Protein AF-L1NR25-F1 (afdb_monomer_lite)

pLDDT: mean 81.87, std 13.45, range [38.16, 95.25]

Structure (mmCIF, N/CA/C/O backbone):
data_AF-L1NR25-F1
#
_entry.id   AF-L1NR25-F1
#
loop_
_atom_site.group_PDB
_atom_site.id
_atom_site.type_symbol
_atom_site.label_atom_id
_atom_site.label_alt_id
_atom_site.label_comp_id
_atom_site.label_asym_id
_atom_site.label_entity_id
_atom_site.label_seq_id
_atom_site.pdbx_PDB_ins_code
_atom_site.Cartn_x
_atom_site.Cartn_y
_atom_site.Cartn_z
_atom_site.occupancy
_atom_site.B_iso_or_equiv
_atom_site.auth_seq_id
_atom_site.auth_comp_id
_atom_site.auth_asym_id
_atom_site.auth_atom_id
_atom_site.pdbx_PDB_model_num
ATOM 1 N N . MET A 1 1 ? 14.030 -4.679 -43.933 1.00 53.34 1 MET A N 1
ATOM 2 C CA . MET A 1 1 ? 13.371 -5.715 -43.112 1.00 53.34 1 MET A CA 1
ATOM 3 C C . MET A 1 1 ? 13.567 -5.414 -41.628 1.00 53.34 1 MET A C 1
ATOM 5 O O . MET A 1 1 ? 12.603 -4.997 -41.010 1.00 53.34 1 MET A O 1
ATOM 9 N N . PHE A 1 2 ? 14.813 -5.380 -41.132 1.00 59.78 2 PHE A N 1
ATOM 10 C CA . PHE A 1 2 ? 15.178 -5.056 -39.736 1.00 59.78 2 PHE A CA 1
ATOM 11 C C . PHE A 1 2 ? 14.442 -3.859 -39.083 1.00 59.78 2 PHE A C 1
ATOM 13 O O . PHE A 1 2 ? 13.917 -3.981 -37.984 1.00 59.78 2 PHE A O 1
ATOM 20 N N . PHE A 1 3 ? 14.339 -2.712 -39.766 1.00 63.00 3 PHE A N 1
ATOM 21 C CA . PHE A 1 3 ? 13.684 -1.514 -39.210 1.00 63.00 3 PHE A CA 1
ATOM 22 C C . PHE A 1 3 ? 12.156 -1.652 -39.052 1.00 63.00 3 PHE A C 1
ATOM 24 O O . PHE A 1 3 ? 11.570 -1.103 -38.122 1.00 63.00 3 PHE A O 1
ATOM 31 N N . MET A 1 4 ? 11.502 -2.400 -39.947 1.00 69.38 4 MET A N 1
ATOM 32 C CA . MET A 1 4 ? 10.046 -2.589 -39.927 1.00 69.38 4 MET A CA 1
ATOM 33 C C . MET A 1 4 ? 9.637 -3.565 -38.817 1.00 69.38 4 MET A C 1
ATOM 35 O O . MET A 1 4 ? 8.673 -3.307 -38.099 1.00 69.38 4 MET A O 1
ATOM 39 N N . ASP A 1 5 ? 10.430 -4.620 -38.618 1.00 77.56 5 ASP A N 1
ATOM 40 C CA . ASP A 1 5 ? 10.247 -5.590 -37.533 1.00 77.56 5 ASP A CA 1
ATOM 41 C C . ASP A 1 5 ? 10.452 -4.935 -36.155 1.00 77.56 5 ASP A C 1
ATOM 43 O O . ASP A 1 5 ? 9.735 -5.224 -35.199 1.00 77.56 5 ASP A O 1
ATOM 47 N N . GLN A 1 6 ? 11.378 -3.977 -36.063 1.00 73.56 6 GLN A N 1
ATOM 48 C CA . GLN A 1 6 ? 11.648 -3.229 -34.837 1.00 73.56 6 GLN A CA 1
ATOM 49 C C . GLN A 1 6 ? 10.520 -2.250 -34.468 1.00 73.56 6 GLN A C 1
ATOM 51 O O . GLN A 1 6 ? 10.113 -2.182 -33.308 1.00 73.56 6 GLN A O 1
ATOM 56 N N . ILE A 1 7 ? 9.974 -1.514 -35.444 1.00 82.00 7 ILE A N 1
ATOM 57 C CA . ILE A 1 7 ? 8.791 -0.665 -35.220 1.00 82.00 7 ILE A CA 1
ATOM 58 C C . ILE A 1 7 ? 7.613 -1.521 -34.759 1.00 82.00 7 ILE A C 1
ATOM 60 O O . ILE A 1 7 ? 6.893 -1.131 -33.838 1.00 82.00 7 ILE A O 1
ATOM 64 N N . LEU A 1 8 ? 7.430 -2.692 -35.371 1.00 86.69 8 LEU A N 1
ATOM 65 C CA . LEU A 1 8 ? 6.373 -3.617 -34.994 1.00 86.69 8 LEU A CA 1
ATOM 66 C C . LEU A 1 8 ? 6.546 -4.093 -33.546 1.00 86.69 8 LEU A C 1
ATOM 68 O O . LEU A 1 8 ? 5.591 -4.015 -32.777 1.00 86.69 8 LEU A O 1
ATOM 72 N N . PHE A 1 9 ? 7.757 -4.498 -33.149 1.00 85.12 9 PHE A N 1
ATOM 73 C CA . PHE A 1 9 ? 8.069 -4.894 -31.774 1.00 85.12 9 PHE A CA 1
ATOM 74 C C . PHE A 1 9 ? 7.725 -3.793 -30.759 1.00 85.12 9 PHE A C 1
ATOM 76 O O . PHE A 1 9 ? 6.962 -4.034 -29.825 1.00 85.12 9 PHE A O 1
ATOM 83 N N . PHE A 1 10 ? 8.200 -2.562 -30.974 1.00 84.44 10 PHE A N 1
ATOM 84 C CA . PHE A 1 10 ? 7.904 -1.450 -30.062 1.00 84.44 10 PHE A CA 1
ATOM 85 C C . PHE A 1 10 ? 6.420 -1.094 -30.019 1.00 84.44 10 PHE A C 1
ATOM 87 O O . PHE A 1 10 ? 5.896 -0.730 -28.967 1.00 84.44 10 PHE A O 1
ATOM 94 N N . THR A 1 11 ? 5.731 -1.214 -31.152 1.00 88.19 11 THR A N 1
ATOM 95 C CA . THR A 1 11 ? 4.287 -0.985 -31.217 1.00 88.19 11 THR A CA 1
ATOM 96 C C . THR A 1 11 ? 3.539 -2.033 -30.397 1.00 88.19 11 THR A C 1
ATOM 98 O O . THR A 1 11 ? 2.653 -1.675 -29.624 1.00 88.19 11 THR A O 1
ATOM 101 N N . ILE A 1 12 ? 3.915 -3.311 -30.509 1.00 90.88 12 ILE A N 1
ATOM 102 C CA . ILE A 1 12 ? 3.325 -4.406 -29.728 1.00 90.88 12 ILE A CA 1
ATOM 103 C C . ILE A 1 12 ? 3.552 -4.184 -28.230 1.00 90.88 12 ILE A C 1
ATOM 105 O O . ILE A 1 12 ? 2.594 -4.267 -27.466 1.00 90.88 12 ILE A O 1
ATOM 109 N N . GLU A 1 13 ? 4.772 -3.841 -27.812 1.00 88.75 13 GLU A N 1
ATOM 110 C CA . GLU A 1 13 ? 5.087 -3.555 -26.405 1.00 88.75 13 GLU A CA 1
ATOM 111 C C . GLU A 1 13 ? 4.276 -2.379 -25.855 1.00 88.75 13 GLU A C 1
ATOM 113 O O . GLU A 1 13 ? 3.711 -2.453 -24.763 1.00 88.75 13 GLU A O 1
ATOM 118 N N . LEU A 1 14 ? 4.140 -1.297 -26.625 1.00 89.69 14 LEU A N 1
ATOM 119 C CA . LEU A 1 14 ? 3.348 -0.142 -26.208 1.00 89.69 14 LEU A CA 1
ATOM 120 C C . LEU A 1 14 ? 1.859 -0.497 -26.093 1.00 89.69 14 LEU A C 1
ATOM 122 O O . LEU A 1 14 ? 1.204 -0.100 -25.127 1.00 89.69 14 LEU A O 1
ATOM 126 N N . VAL A 1 15 ? 1.327 -1.277 -27.040 1.00 93.75 15 VAL A N 1
ATOM 127 C CA . VAL A 1 15 ? -0.051 -1.788 -26.991 1.00 93.75 15 VAL A CA 1
ATOM 128 C C . VAL A 1 15 ? -0.250 -2.706 -25.782 1.00 93.75 15 VAL A C 1
ATOM 130 O O . VAL A 1 15 ? -1.259 -2.574 -25.087 1.00 93.75 15 VAL A O 1
ATOM 133 N N . ALA A 1 16 ? 0.710 -3.581 -25.477 1.00 93.25 16 ALA A N 1
ATOM 134 C CA . ALA A 1 16 ? 0.675 -4.450 -24.305 1.00 93.25 16 ALA A CA 1
ATOM 135 C C . ALA A 1 16 ? 0.686 -3.638 -23.001 1.00 93.25 16 ALA A C 1
ATOM 137 O O . ALA A 1 16 ? -0.185 -3.830 -22.148 1.00 93.25 16 ALA A O 1
ATOM 138 N N . ALA A 1 17 ? 1.594 -2.667 -22.872 1.00 93.31 17 ALA A N 1
ATOM 139 C CA . ALA A 1 17 ? 1.664 -1.763 -21.727 1.00 93.31 17 ALA A CA 1
ATOM 140 C C . ALA A 1 17 ? 0.355 -0.973 -21.547 1.00 93.31 17 ALA A C 1
ATOM 142 O O . ALA A 1 17 ? -0.191 -0.909 -20.442 1.00 93.31 17 ALA A O 1
ATOM 143 N N . ALA A 1 18 ? -0.209 -0.431 -22.630 1.00 94.38 18 ALA A N 1
ATOM 144 C CA . ALA A 1 18 ? -1.509 0.236 -22.598 1.00 94.38 18 ALA A CA 1
ATOM 145 C C . ALA A 1 18 ? -2.627 -0.722 -22.151 1.00 94.38 18 ALA A C 1
ATOM 147 O O . ALA A 1 18 ? -3.447 -0.358 -21.306 1.00 94.38 18 ALA A O 1
ATOM 148 N N . GLY A 1 19 ? -2.635 -1.959 -22.653 1.00 95.25 19 GLY A N 1
ATOM 149 C CA . GLY A 1 19 ? -3.561 -3.009 -22.231 1.00 95.25 19 GLY A CA 1
ATOM 150 C C . GLY A 1 19 ? -3.485 -3.280 -20.727 1.00 95.25 19 GLY A C 1
ATOM 151 O O . GLY A 1 19 ? -4.505 -3.205 -20.041 1.00 95.25 19 GLY A O 1
ATOM 152 N N . VAL A 1 20 ? -2.280 -3.497 -20.188 1.00 93.19 20 VAL A N 1
ATOM 153 C CA . VAL A 1 20 ? -2.041 -3.685 -18.744 1.00 93.19 20 VAL A CA 1
ATOM 154 C C . VAL A 1 20 ? -2.551 -2.488 -17.944 1.00 93.19 20 VAL A C 1
ATOM 156 O O . VAL A 1 20 ? -3.240 -2.660 -16.934 1.00 93.19 20 VAL A O 1
ATOM 159 N N . PHE A 1 21 ? -2.267 -1.269 -18.409 1.00 94.69 21 PHE A N 1
ATOM 160 C CA . PHE A 1 21 ? -2.755 -0.052 -17.774 1.00 94.69 21 PHE A CA 1
ATOM 161 C C . PHE A 1 21 ? -4.286 -0.023 -17.703 1.00 94.69 21 PHE A C 1
ATOM 163 O O . PHE A 1 21 ? -4.834 0.217 -16.628 1.00 94.69 21 PHE A O 1
ATOM 170 N N . TYR A 1 22 ? -4.993 -0.296 -18.800 1.00 94.56 22 TYR A N 1
ATOM 171 C CA . TYR A 1 22 ? -6.457 -0.269 -18.810 1.00 94.56 22 TYR A CA 1
ATOM 172 C C . TYR A 1 22 ? -7.086 -1.399 -17.995 1.00 94.56 22 TYR A C 1
ATOM 174 O O . TYR A 1 22 ? -8.051 -1.139 -17.275 1.00 94.56 22 TYR A O 1
ATOM 182 N N . VAL A 1 23 ? -6.532 -2.613 -18.045 1.00 93.25 23 VAL A N 1
ATOM 183 C CA . VAL A 1 23 ? -7.013 -3.758 -17.254 1.00 93.25 23 VAL A CA 1
ATOM 184 C C . VAL A 1 23 ? -6.911 -3.458 -15.763 1.00 93.25 23 VAL A C 1
ATOM 186 O O . VAL A 1 23 ? -7.892 -3.615 -15.037 1.00 93.25 23 VAL A O 1
ATOM 189 N N . LEU A 1 24 ? -5.763 -2.957 -15.299 1.00 89.31 24 LEU A N 1
ATOM 190 C CA . LEU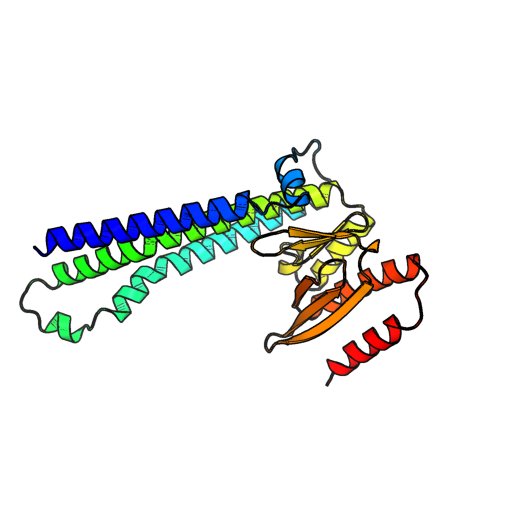 A 1 24 ? -5.577 -2.634 -13.886 1.00 89.31 24 LEU A CA 1
ATOM 191 C C . LEU A 1 24 ? -6.479 -1.467 -13.448 1.00 89.31 24 LEU A C 1
ATOM 193 O O . LEU A 1 24 ? -7.077 -1.514 -12.372 1.00 89.31 24 LEU A O 1
ATOM 197 N N . LYS A 1 25 ? -6.668 -0.457 -14.307 1.00 91.00 25 LYS A N 1
ATOM 198 C CA . LYS A 1 25 ? -7.570 0.675 -14.044 1.00 91.00 25 LYS A CA 1
ATOM 199 C C . LYS A 1 25 ? -9.017 0.207 -13.935 1.00 91.00 25 LYS A C 1
ATOM 201 O O . LYS A 1 25 ? -9.746 0.648 -13.047 1.00 91.00 25 LYS A O 1
ATOM 206 N N . TRP A 1 26 ? -9.433 -0.682 -14.833 1.00 92.69 26 TRP A N 1
ATOM 207 C CA . TRP A 1 26 ? -10.764 -1.275 -14.834 1.00 92.69 26 TRP A CA 1
ATOM 208 C C . TRP A 1 26 ? -10.991 -2.154 -13.599 1.00 92.69 26 TRP A C 1
ATOM 210 O O . TRP A 1 26 ? -12.023 -2.009 -12.944 1.00 92.69 26 TRP A O 1
ATOM 220 N N . TYR A 1 27 ? -10.009 -2.976 -13.216 1.00 89.75 27 TYR A N 1
ATOM 221 C CA . TYR A 1 27 ? -10.054 -3.792 -12.000 1.00 89.75 27 TYR A CA 1
ATOM 222 C C . TYR A 1 27 ? -10.247 -2.926 -10.747 1.00 89.75 27 TYR A C 1
ATOM 224 O O . TYR A 1 27 ? -11.187 -3.139 -9.979 1.00 89.75 27 TYR A O 1
ATOM 232 N N . LEU A 1 28 ? -9.420 -1.886 -10.581 1.00 86.38 28 LEU A N 1
ATOM 233 C CA . LEU A 1 28 ? -9.511 -0.973 -9.437 1.00 86.38 28 LEU A CA 1
ATOM 234 C C . LEU A 1 28 ? -10.835 -0.209 -9.396 1.00 86.38 28 LEU A C 1
ATOM 236 O O . LEU A 1 28 ? -11.327 0.072 -8.310 1.00 86.38 28 LEU A O 1
ATOM 240 N N . LYS A 1 29 ? -11.423 0.127 -10.551 1.00 87.00 29 LYS A N 1
ATOM 241 C CA . LYS A 1 29 ? -12.728 0.799 -10.618 1.00 87.00 29 LYS A CA 1
ATOM 242 C C . LYS A 1 29 ? -13.886 -0.143 -10.277 1.00 87.00 29 LYS A C 1
ATOM 244 O O . LYS A 1 29 ? -14.838 0.291 -9.635 1.00 87.00 29 LYS A O 1
ATOM 249 N N . THR A 1 30 ? -13.807 -1.398 -10.710 1.00 87.62 30 THR A N 1
ATOM 250 C CA . THR A 1 30 ? -14.889 -2.386 -10.572 1.00 87.62 30 THR A CA 1
ATOM 251 C C . THR A 1 30 ? -14.984 -2.933 -9.150 1.00 87.62 30 THR A C 1
ATOM 253 O O . THR A 1 30 ? -16.082 -3.088 -8.625 1.00 87.62 30 THR A O 1
ATOM 256 N N . HIS A 1 31 ? -13.850 -3.157 -8.485 1.00 81.81 31 HIS A N 1
ATOM 257 C CA . HIS A 1 31 ? -13.795 -3.770 -7.152 1.00 81.81 31 HIS A CA 1
ATOM 258 C C . HIS A 1 31 ? -13.739 -2.758 -5.997 1.00 81.81 31 HIS A C 1
ATOM 260 O O . HIS A 1 31 ? -13.155 -3.033 -4.949 1.00 81.81 31 HIS A O 1
ATOM 266 N N . ARG A 1 32 ? -14.343 -1.575 -6.163 1.00 83.12 32 ARG A N 1
ATOM 267 C CA . ARG A 1 32 ? -14.397 -0.570 -5.090 1.00 83.12 32 ARG A CA 1
ATOM 268 C C . ARG A 1 32 ? -15.435 -0.957 -4.051 1.00 83.12 32 ARG A C 1
ATOM 270 O O . ARG A 1 32 ? -16.618 -1.093 -4.363 1.00 83.12 32 ARG A O 1
ATOM 277 N N . ASN A 1 33 ? -14.990 -1.077 -2.808 1.00 86.81 33 ASN A N 1
ATOM 278 C CA . ASN A 1 33 ? -15.884 -1.297 -1.680 1.00 86.81 33 ASN A CA 1
ATOM 279 C C . ASN A 1 33 ? -16.556 0.010 -1.230 1.00 86.81 33 ASN A C 1
ATOM 281 O O . ASN A 1 33 ? -16.237 1.104 -1.704 1.00 86.81 33 ASN A O 1
ATOM 285 N N . ASP A 1 34 ? -17.505 -0.102 -0.306 1.00 89.75 34 ASP A N 1
ATOM 286 C CA . ASP A 1 34 ? -18.293 1.051 0.126 1.00 89.75 34 ASP A CA 1
ATOM 287 C C . ASP A 1 34 ? -17.458 2.082 0.891 1.00 89.75 34 ASP A C 1
ATOM 289 O O . ASP A 1 34 ? -17.669 3.283 0.721 1.00 89.75 34 ASP A O 1
ATOM 293 N N . PHE A 1 35 ? -16.439 1.651 1.642 1.00 89.94 35 PHE A N 1
ATOM 294 C CA . PHE A 1 35 ? -15.485 2.569 2.264 1.00 89.94 35 PHE A CA 1
ATOM 295 C C . PHE A 1 35 ? -14.744 3.413 1.218 1.00 89.94 35 PHE A C 1
ATOM 297 O O . PHE A 1 35 ? -14.667 4.632 1.339 1.00 89.94 35 PHE A O 1
ATOM 304 N N . GLU A 1 36 ? -14.264 2.805 0.136 1.00 88.81 36 GLU A N 1
ATOM 305 C CA . GLU A 1 36 ? -13.559 3.507 -0.939 1.00 88.81 36 GLU A CA 1
ATOM 306 C C . GLU A 1 36 ? -14.443 4.485 -1.718 1.00 88.81 36 GLU A C 1
ATOM 308 O O . GLU A 1 36 ? -13.925 5.457 -2.274 1.00 88.81 36 GLU A O 1
ATOM 313 N N . LYS A 1 37 ? -15.759 4.254 -1.764 1.00 90.75 37 LYS A N 1
ATOM 314 C CA . LYS A 1 37 ? -16.720 5.236 -2.290 1.00 90.75 37 LYS A CA 1
ATOM 315 C C . LYS A 1 37 ? -16.857 6.423 -1.336 1.00 90.75 37 LYS A C 1
ATOM 317 O O . LYS A 1 37 ? -16.819 7.564 -1.788 1.00 90.75 37 LYS A O 1
ATOM 322 N N . ARG A 1 38 ? -16.935 6.173 -0.020 1.00 91.00 38 ARG A N 1
ATOM 323 C CA . ARG A 1 38 ? -16.970 7.236 1.006 1.00 91.00 38 ARG A CA 1
ATOM 324 C C . ARG A 1 38 ? -15.714 8.107 0.974 1.00 91.00 38 ARG A C 1
ATOM 326 O O . ARG A 1 38 ? -15.825 9.323 1.036 1.00 91.00 38 ARG A O 1
ATOM 333 N N . VAL A 1 39 ? -14.535 7.503 0.813 1.00 91.38 39 VAL A N 1
ATOM 334 C CA . VAL A 1 39 ? -13.255 8.230 0.721 1.00 91.38 39 VAL A CA 1
ATOM 335 C C . VAL A 1 39 ? -13.199 9.165 -0.490 1.00 91.38 39 VAL A C 1
ATOM 337 O O . VAL A 1 39 ? -12.639 10.249 -0.385 1.00 91.38 39 VAL A O 1
ATOM 340 N N . GLU A 1 40 ? -13.766 8.780 -1.632 1.00 88.69 40 GLU A N 1
ATOM 341 C CA . GLU A 1 40 ? -13.801 9.649 -2.819 1.00 88.69 40 GLU A CA 1
ATOM 342 C C . GLU A 1 40 ? -14.846 10.759 -2.704 1.00 88.69 40 GLU A C 1
ATOM 344 O O . GLU A 1 40 ? -14.602 11.873 -3.159 1.00 88.69 40 GLU A O 1
ATOM 349 N N . ALA A 1 41 ? -15.983 10.474 -2.068 1.00 89.75 41 ALA A N 1
ATOM 350 C CA . ALA A 1 41 ? -17.004 11.476 -1.777 1.00 89.75 41 ALA A CA 1
ATOM 351 C C . ALA A 1 41 ? -16.590 12.447 -0.655 1.00 89.75 41 ALA A C 1
ATOM 353 O O . ALA A 1 41 ? -17.255 13.460 -0.437 1.00 89.75 41 ALA A O 1
ATOM 354 N N . TYR A 1 42 ? -15.514 12.146 0.076 1.00 87.25 42 TYR A N 1
ATOM 355 C CA . TYR A 1 42 ? -15.060 12.954 1.195 1.00 87.25 42 TYR A CA 1
ATOM 356 C C . TYR A 1 42 ? -14.466 14.287 0.728 1.00 87.25 42 TYR A C 1
ATOM 358 O O . TYR A 1 42 ? -13.341 14.361 0.227 1.00 87.25 42 TYR A O 1
ATOM 366 N N . CYS A 1 43 ? -15.201 15.364 0.992 1.00 80.75 43 CYS A N 1
ATOM 367 C CA . CYS A 1 43 ? -14.664 16.716 1.037 1.00 80.75 43 CYS A CA 1
ATOM 368 C C . CYS A 1 43 ? -14.445 17.111 2.506 1.00 80.75 43 CYS A C 1
ATOM 370 O O . CYS A 1 43 ? -15.395 17.061 3.287 1.00 80.75 43 CYS A O 1
ATOM 372 N N . PRO A 1 44 ? -13.226 17.509 2.910 1.00 76.56 44 PRO A N 1
ATOM 373 C CA . PRO A 1 44 ? -12.974 17.953 4.276 1.00 76.56 44 PRO A CA 1
ATOM 374 C C . PRO A 1 44 ? -13.756 19.242 4.565 1.00 76.56 44 PRO A C 1
ATOM 376 O O . PRO A 1 44 ? -13.415 20.306 4.052 1.00 76.56 44 PRO A O 1
ATOM 379 N N . SER A 1 45 ? -14.807 19.139 5.381 1.00 66.31 45 SER A N 1
ATOM 380 C CA . SER A 1 45 ? -15.699 20.262 5.707 1.00 66.31 45 SER A CA 1
ATOM 381 C C . SER A 1 45 ? -15.121 21.228 6.745 1.00 66.31 45 SER A C 1
ATOM 383 O O . SER A 1 45 ? -15.541 22.379 6.814 1.00 66.31 45 SER A O 1
ATOM 385 N N . SER A 1 46 ? -14.165 20.779 7.561 1.00 75.06 46 SER A N 1
ATOM 386 C CA . SER A 1 46 ? -13.537 21.583 8.610 1.00 75.06 46 SER A CA 1
ATOM 387 C C . SER A 1 46 ? -12.047 21.255 8.756 1.00 75.06 46 SER A C 1
ATOM 389 O O . SER A 1 46 ? -11.611 20.139 8.446 1.00 75.06 46 SER A O 1
ATOM 391 N N . PRO A 1 47 ? -11.225 22.224 9.200 1.00 78.38 47 PRO A N 1
ATOM 392 C CA . PRO A 1 47 ? -9.828 21.960 9.500 1.00 78.38 47 PRO A CA 1
ATOM 393 C C . PRO A 1 47 ? -9.729 20.967 10.663 1.00 78.38 47 PRO A C 1
ATOM 395 O O . PRO A 1 47 ? -10.324 21.165 11.719 1.00 78.38 47 PRO A O 1
ATOM 398 N N . LEU A 1 48 ? -8.948 19.902 10.467 1.00 86.00 48 LEU A N 1
ATOM 399 C CA . LEU A 1 48 ? -8.636 18.938 11.524 1.00 86.00 48 LEU A CA 1
ATOM 400 C C . LEU A 1 48 ? -7.975 19.645 12.726 1.00 86.00 48 LEU A C 1
ATOM 402 O O . LEU A 1 48 ? -7.294 20.653 12.522 1.00 86.00 48 LEU A O 1
ATOM 406 N N . PRO A 1 49 ? -8.076 19.094 13.948 1.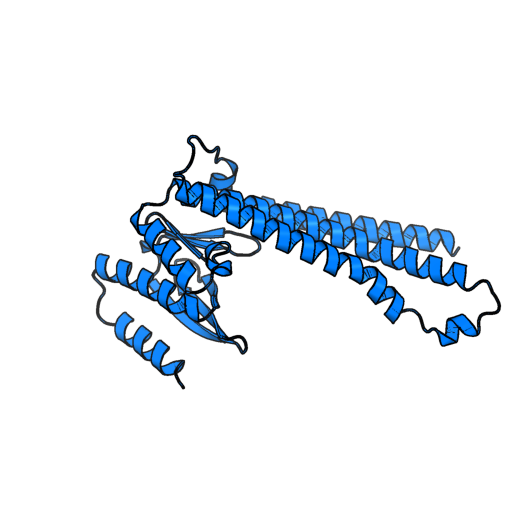00 89.94 49 PRO A N 1
ATOM 407 C CA . PRO A 1 49 ? -7.266 19.536 15.079 1.00 89.94 49 PRO A CA 1
ATOM 408 C C . PRO A 1 49 ? -5.771 19.579 14.733 1.00 89.94 49 PRO A C 1
ATOM 410 O O . PRO A 1 49 ? -5.278 18.750 13.959 1.00 89.94 49 PRO A O 1
ATOM 413 N N . GLU A 1 50 ? -5.033 20.517 15.328 1.00 90.25 50 GLU A N 1
ATOM 414 C CA . GLU A 1 50 ? -3.633 20.807 14.982 1.00 90.25 50 GLU A CA 1
ATOM 415 C C . GLU A 1 50 ? -2.733 19.557 15.015 1.00 90.25 50 GLU A C 1
ATOM 417 O O . GLU A 1 50 ? -1.981 19.296 14.072 1.00 90.25 50 GLU A O 1
ATOM 422 N N . ALA A 1 51 ? -2.874 18.711 16.042 1.00 90.31 51 ALA A N 1
ATOM 423 C CA . ALA A 1 51 ? -2.122 17.460 16.163 1.00 90.31 51 ALA A CA 1
ATOM 424 C C . ALA A 1 51 ? -2.358 16.508 14.972 1.00 90.31 51 ALA A C 1
ATOM 426 O O . ALA A 1 51 ? -1.413 15.929 14.420 1.00 90.31 51 ALA A O 1
ATOM 427 N N . ARG A 1 52 ? -3.611 16.398 14.512 1.00 92.00 52 ARG A N 1
ATOM 428 C CA . ARG A 1 52 ? -4.011 15.552 13.376 1.00 92.00 52 ARG A CA 1
ATOM 429 C C . ARG A 1 52 ? -3.556 16.159 12.040 1.00 92.00 52 ARG A C 1
ATOM 431 O O . ARG A 1 52 ? -3.131 15.430 11.140 1.00 92.00 52 ARG A O 1
ATOM 438 N N . GLN A 1 53 ? -3.543 17.489 11.912 1.00 91.38 53 GLN A N 1
ATOM 439 C CA . GLN A 1 53 ? -2.955 18.168 10.748 1.00 91.38 53 GLN A CA 1
ATOM 440 C C . GLN A 1 53 ? -1.445 17.940 10.653 1.00 91.38 53 GLN A C 1
ATOM 442 O O . GLN A 1 53 ? -0.918 17.626 9.577 1.00 91.38 53 GLN A O 1
ATOM 447 N N . LEU A 1 54 ? -0.739 18.051 11.780 1.00 92.44 54 LEU A N 1
ATOM 448 C CA . LEU A 1 54 ? 0.695 17.801 11.857 1.00 92.44 54 LEU A CA 1
ATOM 449 C C . LEU A 1 54 ? 1.022 16.350 11.485 1.00 92.44 54 LEU A C 1
ATOM 451 O O . LEU A 1 54 ? 1.997 16.103 10.768 1.00 92.44 54 LEU A O 1
ATOM 455 N N . TYR A 1 55 ? 0.196 15.398 11.925 1.00 91.88 55 TYR A N 1
ATOM 456 C CA . TYR A 1 55 ? 0.297 13.992 11.539 1.00 91.88 55 TYR A CA 1
ATOM 457 C C . TYR A 1 55 ? 0.238 13.807 10.016 1.00 91.88 55 TYR A C 1
ATOM 459 O O . TYR A 1 55 ? 1.169 13.245 9.428 1.00 91.88 55 TYR A O 1
ATOM 467 N N . ILE A 1 56 ? -0.811 14.326 9.364 1.00 91.19 56 ILE A N 1
ATOM 468 C CA . ILE A 1 56 ? -0.997 14.209 7.909 1.00 91.19 56 ILE A CA 1
ATOM 469 C C . ILE A 1 56 ? 0.145 14.891 7.152 1.00 91.19 56 ILE A C 1
ATOM 471 O O . ILE A 1 56 ? 0.656 14.346 6.172 1.00 91.19 56 ILE A O 1
ATOM 475 N N . THR A 1 57 ? 0.586 16.058 7.616 1.00 92.00 57 THR A N 1
ATOM 476 C CA . THR A 1 57 ? 1.684 16.812 6.997 1.00 92.00 57 THR A CA 1
ATOM 477 C C . THR A 1 57 ? 2.994 16.027 7.041 1.00 92.00 57 THR A C 1
ATOM 479 O O . THR A 1 57 ? 3.669 15.874 6.019 1.00 92.00 57 THR A O 1
ATOM 482 N N . LYS A 1 58 ? 3.336 15.451 8.201 1.00 92.38 58 LYS A N 1
ATOM 483 C CA . LYS A 1 58 ? 4.521 14.591 8.353 1.00 92.38 58 LYS A CA 1
ATOM 484 C C . LYS A 1 58 ? 4.435 13.353 7.471 1.00 92.38 58 LYS A C 1
ATOM 486 O O . LYS A 1 58 ? 5.411 13.024 6.798 1.00 92.38 58 LYS A O 1
ATOM 491 N N . ARG A 1 59 ? 3.267 12.712 7.408 1.00 91.25 59 ARG A N 1
ATOM 492 C CA . ARG A 1 59 ? 3.041 11.569 6.523 1.00 91.25 59 ARG A CA 1
ATOM 493 C C . ARG A 1 59 ? 3.254 11.926 5.053 1.00 91.25 59 ARG A C 1
ATOM 495 O O . ARG A 1 59 ? 4.001 11.225 4.378 1.00 91.25 59 ARG A O 1
ATOM 502 N N . LYS A 1 60 ? 2.657 13.019 4.559 1.00 91.50 60 LYS A N 1
ATOM 503 C CA . LYS A 1 60 ? 2.853 13.489 3.173 1.00 91.50 60 LYS A CA 1
ATOM 504 C C . LYS A 1 60 ? 4.338 13.688 2.859 1.00 91.50 60 LYS A C 1
ATOM 506 O O . LYS A 1 60 ? 4.794 13.298 1.788 1.00 91.50 60 LYS A O 1
ATOM 511 N N . LYS A 1 61 ? 5.108 14.225 3.813 1.00 92.94 61 LYS A N 1
ATOM 512 C CA . LYS A 1 61 ? 6.562 14.385 3.681 1.00 92.94 61 LYS A CA 1
ATOM 513 C C . LYS A 1 61 ? 7.291 13.036 3.585 1.00 92.94 61 LYS A C 1
ATOM 515 O O . LYS A 1 61 ? 8.104 12.865 2.684 1.00 92.94 61 LYS A O 1
ATOM 520 N N . ILE A 1 62 ? 6.983 12.078 4.464 1.00 91.25 62 ILE A N 1
ATOM 521 C CA . ILE A 1 62 ? 7.573 10.723 4.443 1.00 91.25 62 ILE A CA 1
ATOM 522 C C . ILE A 1 62 ? 7.289 10.026 3.112 1.00 91.25 62 ILE A C 1
ATOM 524 O O . ILE A 1 62 ? 8.201 9.522 2.466 1.00 91.25 62 ILE A O 1
ATOM 528 N N . ILE A 1 63 ? 6.034 10.055 2.675 1.00 90.12 63 ILE A N 1
ATOM 529 C CA . ILE A 1 63 ? 5.603 9.464 1.410 1.00 90.12 63 ILE A CA 1
ATOM 530 C C . ILE A 1 63 ? 6.329 10.092 0.226 1.00 90.12 63 ILE A C 1
ATOM 532 O O . ILE A 1 63 ? 6.784 9.367 -0.653 1.00 90.12 63 ILE A O 1
ATOM 536 N N . LYS A 1 64 ? 6.479 11.422 0.209 1.00 91.44 64 LYS A N 1
ATOM 537 C CA . LYS A 1 64 ? 7.239 12.114 -0.835 1.00 91.44 64 LYS A CA 1
ATOM 538 C C . LYS A 1 64 ? 8.674 11.587 -0.911 1.00 91.44 64 LYS A C 1
ATOM 540 O O . LYS A 1 64 ? 9.153 11.328 -2.008 1.00 91.44 64 LYS A O 1
ATOM 545 N N . TYR A 1 65 ? 9.341 11.386 0.227 1.00 91.44 65 TYR A N 1
ATOM 546 C CA . TYR A 1 65 ? 10.688 10.809 0.240 1.00 91.44 65 TYR A CA 1
ATOM 547 C C . TYR A 1 65 ? 10.718 9.367 -0.267 1.00 91.44 65 TYR A C 1
ATOM 549 O O . TYR A 1 65 ? 11.554 9.055 -1.107 1.00 91.44 65 TYR A O 1
ATOM 557 N N . ILE A 1 66 ? 9.794 8.510 0.179 1.00 89.75 66 ILE A N 1
ATOM 558 C CA . ILE A 1 66 ? 9.697 7.121 -0.302 1.00 89.75 66 ILE A CA 1
ATOM 559 C C . ILE A 1 66 ? 9.477 7.094 -1.819 1.00 89.75 66 ILE A C 1
ATOM 561 O O . ILE A 1 66 ? 10.140 6.338 -2.522 1.00 89.75 66 ILE A O 1
ATOM 565 N N . PHE A 1 67 ? 8.596 7.953 -2.332 1.00 89.31 67 PHE A N 1
ATOM 566 C CA . PHE A 1 67 ? 8.310 8.050 -3.761 1.00 89.31 67 PHE A CA 1
ATOM 567 C C . PHE A 1 67 ? 9.527 8.526 -4.567 1.00 89.31 67 PHE A C 1
ATOM 569 O O . PHE A 1 67 ? 9.803 7.972 -5.624 1.00 89.31 67 PHE A O 1
ATOM 576 N N . ILE A 1 68 ? 10.292 9.501 -4.057 1.00 90.75 68 ILE A N 1
ATOM 577 C CA . ILE A 1 68 ? 11.545 9.959 -4.686 1.00 90.75 68 ILE A CA 1
ATOM 578 C C . ILE A 1 68 ? 12.590 8.837 -4.707 1.00 90.75 68 ILE A C 1
ATOM 580 O O . ILE A 1 68 ? 13.213 8.606 -5.738 1.00 90.75 68 ILE A O 1
ATOM 584 N N . ILE A 1 69 ? 12.771 8.122 -3.594 1.00 91.69 69 ILE A N 1
ATOM 585 C CA . ILE A 1 69 ? 13.719 7.001 -3.518 1.00 91.69 69 ILE A CA 1
ATOM 586 C C . ILE A 1 69 ? 13.315 5.907 -4.509 1.00 91.69 69 ILE A C 1
ATOM 588 O O . ILE A 1 69 ? 14.158 5.429 -5.262 1.00 91.69 69 ILE A O 1
ATOM 592 N N . ALA A 1 70 ? 12.026 5.560 -4.566 1.00 90.44 70 ALA A N 1
ATOM 593 C CA . ALA A 1 70 ? 11.507 4.616 -5.547 1.00 90.44 70 ALA A CA 1
ATOM 594 C C . ALA A 1 70 ? 11.782 5.095 -6.984 1.00 90.44 70 ALA A C 1
ATOM 596 O O . ALA A 1 70 ? 12.301 4.321 -7.781 1.00 90.44 70 ALA A O 1
ATOM 597 N N . ALA A 1 71 ? 11.520 6.370 -7.300 1.00 90.06 71 ALA A N 1
ATOM 598 C CA . ALA A 1 71 ? 11.827 6.978 -8.599 1.00 90.06 71 ALA A CA 1
ATOM 599 C C . ALA A 1 71 ? 13.287 6.785 -9.021 1.00 90.06 71 ALA A C 1
ATOM 601 O O . ALA A 1 71 ? 13.542 6.370 -10.149 1.00 90.06 71 ALA A O 1
ATOM 602 N N . ILE A 1 72 ? 14.225 7.024 -8.103 1.00 92.06 72 ILE A N 1
ATOM 603 C CA . ILE A 1 72 ? 15.660 6.850 -8.350 1.00 92.06 72 ILE A CA 1
ATOM 604 C C . ILE A 1 72 ? 16.009 5.373 -8.560 1.00 92.06 72 ILE A C 1
ATOM 606 O O . ILE A 1 72 ? 16.708 5.038 -9.505 1.00 92.06 72 ILE A O 1
ATOM 610 N N . VAL A 1 73 ? 15.523 4.468 -7.709 1.00 91.44 73 VAL A N 1
ATOM 611 C CA . VAL A 1 73 ? 15.848 3.036 -7.828 1.00 91.44 73 VAL A CA 1
ATOM 612 C C . VAL A 1 73 ? 15.306 2.455 -9.135 1.00 91.44 73 VAL A C 1
ATOM 614 O O . VAL A 1 73 ? 16.023 1.760 -9.850 1.00 91.44 73 VAL A O 1
ATOM 617 N N . PHE A 1 74 ? 14.057 2.765 -9.482 1.00 89.62 74 PHE A N 1
ATOM 618 C CA . PHE A 1 74 ? 13.438 2.272 -10.709 1.00 89.62 74 PHE A CA 1
ATOM 619 C C . PHE A 1 74 ? 14.067 2.879 -11.970 1.00 89.62 74 PHE A C 1
ATOM 621 O O . PHE A 1 74 ? 14.168 2.180 -12.977 1.00 89.62 74 PHE A O 1
ATOM 628 N N . SER A 1 75 ? 14.535 4.133 -11.935 1.00 87.81 75 SER A N 1
ATOM 629 C CA . SER A 1 75 ? 15.208 4.744 -13.091 1.00 87.81 75 SER A CA 1
ATOM 630 C C . SER A 1 75 ? 16.564 4.109 -13.410 1.00 87.81 75 SER A C 1
ATOM 632 O O . SER A 1 75 ? 17.031 4.241 -14.538 1.00 87.81 75 SER A O 1
ATOM 634 N N . LEU A 1 76 ? 17.172 3.382 -12.464 1.00 90.50 76 LEU A N 1
ATOM 635 C CA . LEU A 1 76 ? 18.414 2.633 -12.679 1.00 90.50 76 LEU A CA 1
ATOM 636 C C . LEU A 1 76 ? 18.200 1.290 -13.398 1.00 90.50 76 LEU A C 1
ATOM 638 O O . LEU A 1 76 ? 19.146 0.760 -13.978 1.00 90.50 76 LEU A O 1
ATOM 642 N N . ILE A 1 77 ? 16.980 0.742 -13.410 1.00 89.56 77 ILE A N 1
ATOM 643 C CA . ILE A 1 77 ? 16.685 -0.581 -13.993 1.00 89.56 77 ILE A CA 1
ATOM 644 C C . ILE A 1 77 ? 17.062 -0.680 -15.481 1.00 89.56 77 ILE A C 1
ATOM 646 O O . ILE A 1 77 ? 17.741 -1.647 -15.834 1.00 89.56 77 ILE A O 1
ATOM 650 N N . PRO A 1 78 ? 16.721 0.294 -16.353 1.00 88.06 78 PRO A N 1
ATOM 651 C CA . PRO A 1 78 ? 17.129 0.244 -17.756 1.00 88.06 78 PRO A CA 1
ATOM 652 C C . PRO A 1 78 ? 18.654 0.180 -17.931 1.00 88.06 78 PRO A C 1
ATOM 654 O O . PRO A 1 78 ? 19.141 -0.485 -18.843 1.00 88.06 78 PRO A O 1
ATOM 657 N N . PHE A 1 79 ? 19.417 0.824 -17.042 1.00 85.75 79 PHE A N 1
ATOM 658 C CA . PHE A 1 79 ? 20.882 0.825 -17.081 1.00 85.75 79 PHE A CA 1
ATOM 659 C C . PHE A 1 79 ? 21.478 -0.498 -16.601 1.00 85.75 79 PHE A C 1
ATOM 661 O O . PHE A 1 79 ? 22.418 -1.002 -17.215 1.00 85.75 79 PHE A O 1
ATOM 668 N N . LEU A 1 80 ? 20.905 -1.095 -15.551 1.00 87.19 80 LEU A N 1
ATOM 669 C CA . LEU A 1 80 ? 21.293 -2.431 -15.097 1.00 87.19 80 LEU A CA 1
ATOM 670 C C . LEU A 1 80 ? 21.064 -3.475 -16.195 1.00 87.19 80 LEU A C 1
ATOM 672 O O . LEU A 1 80 ? 21.930 -4.311 -16.429 1.00 87.19 80 LEU A O 1
ATOM 676 N N . PHE A 1 81 ? 19.941 -3.388 -16.913 1.00 84.50 81 PHE A N 1
ATOM 677 C CA . PHE A 1 81 ? 19.661 -4.271 -18.045 1.00 84.50 81 PHE A CA 1
ATOM 678 C C . PHE A 1 81 ? 20.708 -4.143 -19.158 1.00 84.50 81 PHE A C 1
ATOM 680 O O . PHE A 1 81 ? 21.181 -5.157 -19.664 1.00 84.50 81 PHE A O 1
ATOM 687 N N . ILE A 1 82 ? 21.122 -2.917 -19.500 1.00 82.50 82 ILE A N 1
ATOM 688 C CA . ILE A 1 82 ? 22.190 -2.690 -20.486 1.00 82.50 82 ILE A CA 1
ATOM 689 C C . ILE A 1 82 ? 23.490 -3.348 -20.018 1.00 82.50 82 ILE A C 1
ATOM 691 O O . ILE A 1 82 ? 24.105 -4.070 -20.792 1.00 82.50 82 ILE A O 1
ATOM 695 N N . GLY A 1 83 ? 23.878 -3.157 -18.753 1.00 80.12 83 GLY A N 1
ATOM 696 C CA . GLY A 1 83 ? 25.083 -3.775 -18.193 1.00 80.12 83 GLY A CA 1
ATOM 697 C C . GLY A 1 83 ? 25.060 -5.308 -18.199 1.00 80.12 83 GLY A C 1
ATOM 698 O O . GLY A 1 83 ? 26.115 -5.920 -18.300 1.00 80.12 83 GLY A O 1
ATOM 699 N N . LEU A 1 84 ? 23.876 -5.926 -18.124 1.00 81.06 84 LEU A N 1
ATOM 700 C CA . LEU A 1 84 ? 23.708 -7.379 -18.240 1.00 81.06 84 LEU A CA 1
ATOM 701 C C . LEU A 1 84 ? 23.715 -7.874 -19.692 1.00 81.06 84 LEU A C 1
ATOM 703 O O . LEU A 1 84 ? 24.157 -8.988 -19.951 1.00 81.06 84 LEU A O 1
ATOM 707 N N . CYS A 1 85 ? 23.195 -7.079 -20.629 1.00 74.19 85 CYS A N 1
ATOM 708 C CA . CYS A 1 85 ? 23.098 -7.458 -22.042 1.00 74.19 85 CYS A CA 1
ATOM 709 C C . CYS A 1 85 ? 24.381 -7.181 -22.831 1.00 74.19 85 CYS A C 1
ATOM 711 O O . CYS A 1 85 ? 24.575 -7.736 -23.910 1.00 74.19 85 CYS A O 1
ATOM 713 N N . VAL A 1 86 ? 25.229 -6.287 -22.329 1.00 71.12 86 VAL A N 1
ATOM 714 C CA . VAL A 1 86 ? 26.479 -5.903 -22.974 1.00 71.12 86 VAL A CA 1
ATOM 715 C C . VAL A 1 86 ? 27.603 -6.822 -22.507 1.00 71.12 86 VAL A C 1
ATOM 717 O O . VAL A 1 86 ? 28.101 -6.694 -21.391 1.00 71.12 86 VAL A O 1
ATOM 720 N N . ASP A 1 87 ? 28.051 -7.704 -23.399 1.00 69.69 87 ASP A N 1
ATOM 721 C CA . ASP A 1 87 ? 29.373 -8.313 -23.286 1.00 69.69 87 ASP A CA 1
ATOM 722 C C . ASP A 1 87 ? 30.409 -7.338 -23.862 1.00 69.69 87 ASP A C 1
ATOM 724 O O . ASP A 1 87 ? 30.482 -7.102 -25.074 1.00 69.69 87 ASP A O 1
ATOM 728 N N . PHE A 1 88 ? 31.188 -6.722 -22.974 1.00 65.69 88 PHE A N 1
ATOM 729 C CA . PHE A 1 88 ? 32.191 -5.731 -23.351 1.00 65.69 88 PHE A CA 1
ATOM 730 C C . PHE A 1 88 ? 33.276 -6.302 -24.276 1.00 65.69 88 PHE A C 1
ATOM 732 O O . PHE A 1 88 ? 33.839 -5.539 -25.063 1.00 65.69 88 PHE A O 1
ATOM 739 N N . GLU A 1 89 ? 33.544 -7.613 -24.245 1.00 62.47 89 GLU A N 1
ATOM 740 C CA . GLU A 1 89 ? 34.555 -8.233 -25.109 1.00 62.47 89 GLU A CA 1
ATOM 741 C C . GLU A 1 89 ? 34.043 -8.392 -26.548 1.00 62.47 89 GLU A C 1
ATOM 743 O O . GLU A 1 89 ? 34.786 -8.151 -27.501 1.00 62.47 89 GLU A O 1
ATOM 748 N N . VAL A 1 90 ? 32.745 -8.672 -26.717 1.00 63.16 90 VAL A N 1
ATOM 749 C CA . VAL A 1 90 ? 32.075 -8.724 -28.031 1.00 63.16 90 VAL A CA 1
ATOM 750 C C . VAL A 1 90 ? 32.013 -7.337 -28.677 1.00 63.16 90 VAL A C 1
ATOM 752 O O . VAL A 1 90 ? 32.243 -7.204 -29.878 1.00 63.16 90 VAL A O 1
ATOM 755 N N . ILE A 1 91 ? 31.771 -6.281 -27.890 1.00 63.66 91 ILE A N 1
ATOM 756 C CA . ILE A 1 91 ? 31.800 -4.893 -28.389 1.00 63.66 91 ILE A CA 1
ATOM 757 C C . ILE A 1 91 ? 33.210 -4.495 -28.845 1.00 63.66 91 ILE A C 1
ATOM 759 O O . ILE A 1 91 ? 33.356 -3.770 -29.827 1.00 63.66 91 ILE A O 1
ATOM 763 N N . ARG A 1 92 ? 34.251 -4.972 -28.153 1.00 61.22 92 ARG A N 1
ATOM 764 C CA . ARG A 1 92 ? 35.653 -4.640 -28.445 1.00 61.22 92 ARG A CA 1
ATOM 765 C C . ARG A 1 92 ? 36.174 -5.292 -29.731 1.00 61.22 92 ARG A C 1
ATOM 767 O O . ARG A 1 92 ? 37.106 -4.761 -30.325 1.00 61.22 92 ARG A O 1
ATOM 774 N N . GLN A 1 93 ? 35.580 -6.412 -30.150 1.00 63.31 93 GLN A N 1
ATOM 775 C CA . GLN A 1 93 ? 35.938 -7.149 -31.370 1.00 63.31 93 GLN A CA 1
ATOM 776 C C . GLN A 1 93 ? 35.154 -6.713 -32.623 1.00 63.31 93 GLN A C 1
ATOM 778 O O . GLN A 1 93 ? 35.460 -7.177 -33.719 1.00 63.31 93 GLN A O 1
ATOM 783 N N . MET A 1 94 ? 34.152 -5.834 -32.499 1.00 63.16 94 MET A N 1
ATOM 784 C CA . MET A 1 94 ? 33.424 -5.304 -33.656 1.00 63.16 94 MET A CA 1
ATOM 785 C C . MET A 1 94 ? 34.181 -4.139 -34.309 1.00 63.16 94 MET A C 1
ATOM 787 O O . MET A 1 94 ? 34.211 -3.032 -33.777 1.00 63.16 94 MET A O 1
ATOM 791 N N . ASP A 1 95 ? 34.699 -4.365 -35.521 1.00 59.22 95 ASP A N 1
ATOM 792 C CA . ASP A 1 95 ? 35.315 -3.331 -36.378 1.00 59.22 95 ASP A CA 1
ATOM 793 C C . ASP A 1 95 ? 34.321 -2.228 -36.816 1.00 59.22 95 ASP A C 1
ATOM 795 O O . ASP A 1 95 ? 34.712 -1.152 -37.273 1.00 59.22 95 ASP A O 1
ATOM 799 N N . SER A 1 96 ? 33.013 -2.469 -36.669 1.00 59.34 96 SER A N 1
ATOM 800 C CA . SER A 1 96 ? 31.938 -1.538 -37.016 1.00 59.34 96 SER A CA 1
ATOM 801 C C . SER A 1 96 ? 31.373 -0.808 -35.791 1.00 59.34 96 SER A C 1
ATOM 803 O O . SER A 1 96 ? 30.750 -1.423 -34.929 1.00 59.34 96 SER A O 1
ATOM 805 N N . VAL A 1 97 ? 31.550 0.519 -35.777 1.00 66.00 97 VAL A N 1
ATOM 806 C CA . VAL A 1 97 ? 30.896 1.563 -34.952 1.00 66.00 97 VAL A CA 1
ATOM 807 C C . VAL A 1 97 ? 30.194 1.049 -33.673 1.00 66.00 97 VAL A C 1
ATOM 809 O O . VAL A 1 97 ? 28.960 1.029 -33.612 1.00 66.00 97 VAL A O 1
ATOM 812 N N . PRO A 1 98 ? 30.943 0.703 -32.607 1.00 68.75 98 PRO A N 1
ATOM 813 C CA . PRO A 1 98 ? 30.402 0.205 -31.330 1.00 68.75 98 PRO A CA 1
ATOM 814 C C . PRO A 1 98 ? 29.336 1.119 -30.691 1.00 68.75 98 PRO A C 1
ATOM 816 O O . PRO A 1 98 ? 28.472 0.664 -29.940 1.00 68.75 98 PRO A O 1
ATOM 819 N N . TYR A 1 99 ? 29.336 2.407 -31.044 1.00 70.69 99 TYR A N 1
ATOM 820 C CA . TYR A 1 99 ? 28.332 3.382 -30.618 1.00 70.69 99 TYR A CA 1
ATOM 821 C C . TYR A 1 99 ? 26.911 3.076 -31.130 1.00 70.69 99 TYR A C 1
ATOM 823 O O . TYR A 1 99 ? 25.936 3.331 -30.424 1.00 70.69 99 TYR A O 1
ATOM 831 N N . LEU A 1 100 ? 26.771 2.507 -32.334 1.00 76.25 100 LEU A N 1
ATOM 832 C CA . LEU A 1 100 ? 25.462 2.216 -32.926 1.00 76.25 100 LEU A CA 1
ATOM 833 C C . LEU A 1 100 ? 24.768 1.052 -32.202 1.00 76.25 100 LEU A C 1
ATOM 835 O O . LEU A 1 100 ? 23.580 1.135 -31.895 1.00 76.25 100 LEU A O 1
ATOM 839 N N . LEU A 1 101 ? 25.526 -0.000 -31.871 1.00 76.94 101 LEU A N 1
ATOM 840 C CA . LEU A 1 101 ? 25.032 -1.143 -31.099 1.00 76.94 101 LEU A CA 1
ATOM 841 C C . LEU A 1 101 ? 24.646 -0.725 -29.675 1.00 76.94 101 LEU A C 1
ATOM 843 O O . LEU A 1 101 ? 23.571 -1.077 -29.193 1.00 76.94 101 LEU A O 1
ATOM 847 N N . PHE A 1 102 ? 25.485 0.081 -29.021 1.00 78.38 102 PHE A N 1
ATOM 848 C CA . PHE A 1 102 ? 25.173 0.627 -27.703 1.00 78.38 102 PHE A CA 1
ATOM 849 C C . PHE A 1 102 ? 23.891 1.473 -27.724 1.00 78.38 102 PHE A C 1
ATOM 851 O O . PHE A 1 102 ? 23.005 1.274 -26.891 1.00 78.38 102 PHE A O 1
ATOM 858 N N . GLY A 1 103 ? 23.749 2.368 -28.709 1.00 81.25 103 GLY A N 1
ATOM 859 C CA . GLY A 1 103 ? 22.539 3.169 -28.898 1.00 81.25 103 GLY A CA 1
ATOM 860 C C . GLY A 1 103 ? 21.289 2.315 -29.128 1.00 81.25 103 GLY A C 1
ATOM 861 O O . GLY A 1 103 ? 20.230 2.613 -28.577 1.00 81.25 103 GLY A O 1
ATOM 862 N N . TYR A 1 104 ? 21.417 1.214 -29.872 1.00 81.62 104 TYR A N 1
ATOM 863 C CA . TYR A 1 104 ? 20.334 0.257 -30.097 1.00 81.62 104 TYR A CA 1
ATOM 864 C C . TYR A 1 104 ? 19.891 -0.451 -28.806 1.00 81.62 104 TYR A C 1
ATOM 866 O O . TYR A 1 104 ? 18.692 -0.511 -28.518 1.00 81.62 104 TYR A O 1
ATOM 874 N N . ILE A 1 105 ? 20.832 -0.952 -27.998 1.00 83.38 105 ILE A N 1
ATOM 875 C CA . ILE A 1 105 ? 20.527 -1.621 -26.719 1.00 83.38 105 ILE A CA 1
ATOM 876 C C . ILE A 1 105 ? 19.913 -0.618 -25.735 1.00 83.38 105 ILE A C 1
ATOM 878 O O . ILE A 1 105 ? 18.928 -0.935 -25.068 1.00 83.38 105 ILE A O 1
ATOM 882 N N . LEU A 1 106 ? 20.437 0.610 -25.686 1.00 85.38 106 LEU A N 1
ATOM 883 C CA . LEU A 1 106 ? 19.884 1.689 -24.869 1.00 85.38 106 LEU A CA 1
ATOM 884 C C . LEU A 1 106 ? 18.438 2.011 -25.266 1.00 85.38 106 LEU A C 1
ATOM 886 O O . LEU A 1 106 ? 17.564 2.046 -24.401 1.00 85.38 106 LEU A O 1
ATOM 890 N N . LEU A 1 107 ? 18.169 2.202 -26.561 1.00 85.81 107 LEU A N 1
ATOM 891 C CA . LEU A 1 107 ? 16.822 2.482 -27.061 1.00 85.81 107 LEU A CA 1
ATOM 892 C C . LEU A 1 107 ? 15.861 1.333 -26.746 1.00 85.81 107 LEU A C 1
ATOM 894 O O . LEU A 1 107 ? 14.749 1.577 -26.279 1.00 85.81 107 LEU A O 1
ATOM 898 N N . THR A 1 108 ? 16.297 0.090 -26.952 1.00 84.62 108 THR A N 1
ATOM 899 C CA . THR A 1 108 ? 15.503 -1.111 -26.657 1.00 84.62 108 THR A CA 1
ATOM 900 C C . THR A 1 108 ? 15.203 -1.222 -25.163 1.00 84.62 108 THR A C 1
ATOM 902 O O . THR A 1 108 ? 14.064 -1.471 -24.781 1.00 84.62 108 THR A O 1
ATOM 905 N N . SER A 1 109 ? 16.185 -0.957 -24.300 1.00 88.00 109 SER A N 1
ATOM 906 C CA . SER A 1 109 ? 15.997 -0.937 -22.847 1.00 88.00 109 SER A CA 1
ATOM 907 C C . SER A 1 109 ? 14.983 0.134 -22.428 1.00 88.00 109 SER A C 1
ATOM 909 O O . SER A 1 109 ? 14.007 -0.153 -21.737 1.00 88.00 109 SER A O 1
ATOM 911 N N . ILE A 1 110 ? 15.144 1.371 -22.906 1.00 87.88 110 ILE A N 1
ATOM 912 C CA . ILE A 1 110 ? 14.237 2.480 -22.580 1.00 87.88 110 ILE A CA 1
ATOM 913 C C . ILE A 1 110 ? 12.805 2.162 -23.019 1.00 87.88 110 ILE A C 1
ATOM 915 O O . ILE A 1 110 ? 11.880 2.258 -22.216 1.00 87.88 110 ILE A O 1
ATOM 919 N N . THR A 1 111 ? 12.619 1.770 -24.276 1.00 85.75 111 THR A N 1
ATOM 920 C CA . THR A 1 111 ? 11.293 1.469 -24.844 1.00 85.75 111 THR A CA 1
ATOM 921 C C . THR A 1 111 ? 10.627 0.274 -24.174 1.00 85.75 111 THR A C 1
ATOM 923 O O . THR A 1 111 ? 9.412 0.293 -24.002 1.00 85.75 111 THR A O 1
ATOM 926 N N . THR A 1 112 ? 11.408 -0.713 -23.729 1.00 87.75 112 THR A N 1
ATOM 927 C CA . THR A 1 112 ? 10.892 -1.871 -22.994 1.00 87.75 112 THR A CA 1
ATOM 928 C C . THR A 1 112 ? 10.493 -1.489 -21.574 1.00 87.75 112 THR A C 1
ATOM 930 O O . THR A 1 112 ? 9.378 -1.770 -21.170 1.00 87.75 112 THR A O 1
ATOM 933 N N . PHE A 1 113 ? 11.353 -0.833 -20.788 1.00 90.50 113 PHE A N 1
ATOM 934 C CA . PHE A 1 113 ? 11.103 -0.650 -19.351 1.00 90.50 113 PHE A CA 1
ATOM 935 C C . PHE A 1 113 ? 10.293 0.603 -19.007 1.00 90.50 113 PHE A C 1
ATOM 937 O O . PHE A 1 113 ? 9.456 0.561 -18.103 1.00 90.50 113 PHE A O 1
ATOM 944 N N . VAL A 1 114 ? 10.522 1.728 -19.692 1.00 90.00 114 VAL A N 1
ATOM 945 C CA . VAL A 1 114 ? 9.930 3.020 -19.305 1.00 90.00 114 VAL A CA 1
ATOM 946 C C . VAL A 1 114 ? 8.397 2.998 -19.296 1.00 90.00 114 VAL A C 1
ATOM 948 O O . VAL A 1 114 ? 7.840 3.481 -18.307 1.00 90.00 114 VAL A O 1
ATOM 951 N N . PRO A 1 115 ? 7.684 2.421 -20.286 1.00 91.44 115 PRO A N 1
ATOM 952 C CA . PRO A 1 115 ? 6.222 2.362 -20.248 1.00 91.44 115 PRO A CA 1
ATOM 953 C C . PRO A 1 115 ? 5.688 1.665 -18.990 1.00 91.44 115 PRO A C 1
ATOM 955 O O . PRO A 1 115 ? 4.828 2.213 -18.300 1.00 91.44 115 PRO A O 1
ATOM 958 N N . TYR A 1 116 ? 6.239 0.504 -18.625 1.00 91.19 116 TYR A N 1
ATOM 959 C CA . TYR A 1 116 ? 5.808 -0.226 -17.429 1.00 91.19 116 TYR A CA 1
ATOM 960 C C . TYR A 1 116 ? 6.209 0.484 -16.134 1.00 91.19 116 TYR A C 1
ATOM 962 O O . TYR A 1 116 ? 5.426 0.505 -15.184 1.00 91.19 116 TYR A O 1
ATOM 970 N N . LEU A 1 117 ? 7.379 1.129 -16.090 1.00 92.06 117 LEU A N 1
ATOM 971 C CA . LEU A 1 117 ? 7.769 1.955 -14.946 1.00 92.06 117 LEU A CA 1
ATOM 972 C C . LEU A 1 117 ? 6.792 3.116 -14.740 1.00 92.06 117 LEU A C 1
ATOM 974 O O . LEU A 1 117 ? 6.349 3.341 -13.615 1.00 92.06 117 LEU A O 1
ATOM 978 N N . LEU A 1 118 ? 6.392 3.815 -15.807 1.00 91.44 118 LEU A N 1
ATOM 979 C CA . LEU A 1 118 ? 5.387 4.882 -15.735 1.00 91.44 118 LEU A CA 1
ATOM 980 C C . LEU A 1 118 ? 4.041 4.365 -15.217 1.00 91.44 118 LEU A C 1
ATOM 982 O O . LEU A 1 118 ? 3.415 5.018 -14.381 1.00 91.44 118 LEU A O 1
ATOM 986 N N . ILE A 1 119 ? 3.621 3.177 -15.658 1.00 93.06 119 ILE A N 1
ATOM 987 C CA . ILE A 1 119 ? 2.414 2.506 -15.162 1.00 93.06 119 ILE A CA 1
ATOM 988 C C . ILE A 1 119 ? 2.532 2.239 -13.656 1.00 93.06 119 ILE A C 1
ATOM 990 O O . ILE A 1 119 ? 1.636 2.605 -12.893 1.00 93.06 119 ILE A O 1
ATOM 994 N N . ILE A 1 120 ? 3.648 1.664 -13.201 1.00 90.50 120 ILE A N 1
ATOM 995 C CA . ILE A 1 120 ? 3.909 1.410 -11.777 1.00 90.50 120 ILE A CA 1
ATOM 996 C C . ILE A 1 120 ? 3.869 2.720 -10.979 1.00 90.50 120 ILE A C 1
ATOM 998 O O . ILE A 1 120 ? 3.196 2.783 -9.950 1.00 90.50 120 ILE A O 1
ATOM 1002 N N . PHE A 1 121 ? 4.515 3.788 -11.459 1.00 90.50 121 PHE A N 1
ATOM 1003 C CA . PHE A 1 121 ? 4.501 5.094 -10.792 1.00 90.50 121 PHE A CA 1
ATOM 1004 C C . PHE A 1 121 ? 3.110 5.700 -10.701 1.00 90.50 121 PHE A C 1
ATOM 1006 O O . PHE A 1 121 ? 2.746 6.223 -9.645 1.00 90.50 121 PHE A O 1
ATOM 1013 N N . TYR A 1 122 ? 2.323 5.603 -11.771 1.00 91.56 122 TYR A N 1
ATOM 1014 C CA . TYR A 1 122 ? 0.940 6.054 -11.773 1.00 91.56 122 TYR A CA 1
ATOM 1015 C C . TYR A 1 122 ? 0.128 5.343 -10.684 1.00 91.56 122 TYR A C 1
ATOM 1017 O O . TYR A 1 122 ? -0.553 5.999 -9.893 1.00 91.56 122 TYR A O 1
ATOM 1025 N N . TYR A 1 123 ? 0.237 4.016 -10.588 1.00 89.75 123 TYR A N 1
ATOM 1026 C CA . TYR A 1 123 ? -0.507 3.243 -9.593 1.00 89.75 123 TYR A CA 1
ATOM 1027 C C . TYR A 1 123 ? -0.005 3.447 -8.168 1.00 89.75 123 TYR A C 1
ATOM 1029 O O . TYR A 1 123 ? -0.821 3.566 -7.254 1.00 89.75 123 TYR A O 1
ATOM 1037 N N . LEU A 1 124 ? 1.308 3.561 -7.965 1.00 88.75 124 LEU A N 1
ATOM 1038 C CA . LEU A 1 124 ? 1.872 3.927 -6.667 1.00 88.75 124 LEU A CA 1
ATOM 1039 C C . LEU A 1 124 ? 1.340 5.285 -6.213 1.00 88.75 124 LEU A C 1
ATOM 1041 O O . LEU A 1 124 ? 0.855 5.403 -5.088 1.00 88.75 124 LEU A O 1
ATOM 1045 N N . TYR A 1 125 ? 1.369 6.289 -7.092 1.00 89.25 125 TYR A N 1
ATOM 1046 C CA . TYR A 1 125 ? 0.819 7.611 -6.809 1.00 89.25 125 TYR A CA 1
ATOM 1047 C C . TYR A 1 125 ? -0.679 7.543 -6.482 1.00 89.25 125 TYR A C 1
ATOM 1049 O O . TYR A 1 125 ? -1.116 8.115 -5.482 1.00 89.25 125 TYR A O 1
ATOM 1057 N N . TYR A 1 126 ? -1.458 6.795 -7.267 1.00 89.31 126 TYR A N 1
ATOM 1058 C CA . TYR A 1 126 ? -2.888 6.590 -7.040 1.00 89.31 126 TYR A CA 1
ATOM 1059 C C . TYR A 1 126 ? -3.177 5.964 -5.663 1.00 89.31 126 TYR A C 1
ATOM 1061 O O . TYR A 1 126 ? -3.966 6.511 -4.887 1.00 89.31 126 TYR A O 1
ATOM 1069 N N . ILE A 1 127 ? -2.499 4.864 -5.316 1.00 87.25 127 ILE A N 1
ATOM 1070 C CA . ILE A 1 127 ? -2.643 4.172 -4.023 1.00 87.25 127 ILE A CA 1
ATOM 1071 C C . ILE A 1 127 ? -2.247 5.102 -2.871 1.00 87.25 127 ILE A C 1
ATOM 1073 O O . ILE A 1 127 ? -2.955 5.204 -1.867 1.00 87.25 127 ILE A O 1
ATOM 1077 N N . ILE A 1 128 ? -1.136 5.821 -3.013 1.00 88.31 128 ILE A N 1
ATOM 1078 C CA . ILE A 1 128 ? -0.656 6.794 -2.031 1.00 88.31 128 ILE A CA 1
ATOM 1079 C C . ILE A 1 128 ? -1.686 7.903 -1.803 1.00 88.31 128 ILE A C 1
ATOM 1081 O O . ILE A 1 128 ? -2.007 8.221 -0.655 1.00 88.31 128 ILE A O 1
ATOM 1085 N N . ASN A 1 129 ? -2.217 8.501 -2.869 1.00 88.25 129 ASN A N 1
ATOM 1086 C CA . ASN A 1 129 ? -3.173 9.595 -2.748 1.00 88.25 129 ASN A CA 1
ATOM 1087 C C . ASN A 1 129 ? -4.464 9.112 -2.077 1.00 88.25 129 ASN A C 1
ATOM 1089 O O . ASN A 1 129 ? -4.916 9.708 -1.099 1.00 88.25 129 ASN A O 1
ATOM 1093 N N . ARG A 1 130 ? -4.982 7.958 -2.509 1.00 88.50 130 ARG A N 1
ATOM 1094 C CA . ARG A 1 130 ? -6.176 7.339 -1.924 1.00 88.50 130 ARG A CA 1
ATOM 1095 C C . ARG A 1 130 ? -5.988 6.988 -0.449 1.00 88.50 130 ARG A C 1
ATOM 1097 O O . ARG A 1 130 ? -6.836 7.317 0.369 1.00 88.50 130 ARG A O 1
ATOM 1104 N N . THR A 1 131 ? -4.875 6.355 -0.077 1.00 89.12 131 THR A N 1
ATOM 1105 C CA . THR A 1 131 ? -4.593 6.042 1.339 1.00 89.12 131 THR A CA 1
ATOM 1106 C C . THR A 1 131 ? -4.416 7.309 2.175 1.00 89.12 131 THR A C 1
ATOM 1108 O O . THR A 1 131 ? -4.760 7.315 3.351 1.00 89.12 131 THR A O 1
ATOM 1111 N N . THR A 1 132 ? -3.919 8.400 1.580 1.00 89.56 132 THR A N 1
ATOM 1112 C CA . THR A 1 132 ? -3.866 9.714 2.239 1.00 89.56 132 THR A CA 1
ATOM 1113 C C . THR A 1 132 ? -5.256 10.250 2.529 1.00 89.56 132 THR A C 1
ATOM 1115 O O . THR A 1 132 ? -5.514 10.638 3.664 1.00 89.56 132 THR A O 1
ATOM 1118 N N . GLN A 1 133 ? -6.147 10.233 1.540 1.00 90.94 133 GLN A N 1
ATOM 1119 C CA . GLN A 1 133 ? -7.532 10.665 1.714 1.00 90.94 133 GLN A CA 1
ATOM 1120 C C . GLN A 1 133 ? -8.267 9.790 2.730 1.00 90.94 133 GLN A C 1
ATOM 1122 O O . GLN A 1 133 ? -8.916 10.317 3.627 1.00 90.94 133 GLN A O 1
ATOM 1127 N N . ALA A 1 134 ? -8.088 8.468 2.663 1.00 92.06 134 ALA A N 1
ATOM 1128 C CA . ALA A 1 134 ? -8.677 7.539 3.619 1.00 92.06 134 ALA A CA 1
ATOM 1129 C C . ALA A 1 134 ? -8.243 7.846 5.053 1.00 92.06 134 ALA A C 1
ATOM 1131 O O . ALA A 1 134 ? -9.074 7.910 5.948 1.00 92.06 134 ALA A O 1
ATOM 1132 N N . GLN A 1 135 ? -6.956 8.106 5.282 1.00 91.62 135 GLN A N 1
ATOM 1133 C CA . GLN A 1 135 ? -6.493 8.490 6.612 1.00 91.62 135 GLN A CA 1
ATOM 1134 C C . GLN A 1 135 ? -6.985 9.870 7.046 1.00 91.62 135 GLN A C 1
ATOM 1136 O O . GLN A 1 135 ? -7.238 10.063 8.228 1.00 91.62 135 GLN A O 1
ATOM 1141 N N . GLN A 1 136 ? -7.134 10.828 6.130 1.00 91.88 136 GLN A N 1
ATOM 1142 C CA . GLN A 1 136 ? -7.730 12.125 6.458 1.00 91.88 136 GLN A CA 1
ATOM 1143 C C . GLN A 1 136 ? -9.192 11.983 6.888 1.00 91.88 136 GLN A C 1
ATOM 1145 O O . GLN A 1 136 ? -9.580 12.629 7.856 1.00 91.88 136 GLN A O 1
ATOM 1150 N N . LEU A 1 137 ? -9.967 11.138 6.200 1.00 93.25 137 LEU A N 1
ATOM 1151 C CA . LEU A 1 137 ? -11.340 10.802 6.577 1.00 93.25 137 LEU A CA 1
ATOM 1152 C C . LEU A 1 137 ? -11.369 10.132 7.955 1.00 93.25 137 LEU A C 1
ATOM 1154 O O . LEU A 1 137 ? -12.047 10.612 8.856 1.00 93.25 137 LEU A O 1
ATOM 1158 N N . LEU A 1 138 ? -10.567 9.080 8.151 1.00 93.56 138 LEU A N 1
ATOM 1159 C CA . LEU A 1 138 ? -10.519 8.360 9.424 1.00 93.56 138 LEU A CA 1
ATOM 1160 C C . LEU A 1 138 ? -10.122 9.277 10.575 1.00 93.56 138 LEU A C 1
ATOM 1162 O O . LEU A 1 138 ? -10.764 9.239 11.611 1.00 93.56 138 LEU A O 1
ATOM 1166 N N . LEU A 1 139 ? -9.120 10.140 10.395 1.00 93.12 139 LEU A N 1
ATOM 1167 C CA . LEU A 1 139 ? -8.719 11.117 11.408 1.00 93.12 139 LEU A CA 1
ATOM 1168 C C . LEU A 1 139 ? -9.757 12.212 11.646 1.00 93.12 139 LEU A C 1
ATOM 1170 O O . LEU A 1 139 ? -9.679 12.855 12.684 1.00 93.12 139 LEU A O 1
ATOM 1174 N N . ALA A 1 140 ? -10.678 12.473 10.721 1.00 91.56 140 ALA A N 1
ATOM 1175 C CA . ALA A 1 140 ? -11.791 13.386 10.967 1.00 91.56 140 ALA A CA 1
ATOM 1176 C C . ALA A 1 140 ? -12.872 12.711 11.822 1.00 91.56 140 ALA A C 1
ATOM 1178 O O . ALA A 1 140 ? -13.406 13.331 12.735 1.00 91.56 140 ALA A O 1
ATOM 1179 N N . GLU A 1 141 ? -13.139 11.430 11.565 1.00 91.12 141 GLU A N 1
ATOM 1180 C CA . GLU A 1 141 ? -14.145 10.625 12.270 1.00 91.12 141 GLU A CA 1
ATOM 1181 C C . GLU A 1 141 ? -13.657 10.079 13.630 1.00 91.12 141 GLU A C 1
ATOM 1183 O O . GLU A 1 141 ? -14.469 9.708 14.479 1.00 91.12 141 GLU A O 1
ATOM 1188 N N . MET A 1 142 ? -12.339 10.036 13.848 1.00 91.69 142 MET A N 1
ATOM 1189 C CA . MET A 1 142 ? -11.695 9.416 15.011 1.00 91.69 142 MET A CA 1
ATOM 1190 C C . MET A 1 142 ? -11.993 10.152 16.324 1.00 91.69 142 MET A C 1
ATOM 1192 O O . MET A 1 142 ? -11.858 11.378 16.416 1.00 91.69 142 MET A O 1
ATOM 1196 N N . SER A 1 143 ? -12.327 9.386 17.366 1.00 90.75 143 SER A N 1
ATOM 1197 C CA . SER A 1 143 ? -12.452 9.891 18.738 1.00 90.75 143 SER A CA 1
ATOM 1198 C C . SER A 1 143 ? -11.082 10.266 19.330 1.00 90.75 143 SER A C 1
ATOM 1200 O O . SER A 1 143 ? -10.043 9.813 18.848 1.00 90.75 143 SER A O 1
ATOM 1202 N N . GLU A 1 144 ? -11.050 11.084 20.387 1.00 91.12 144 GLU A N 1
ATOM 1203 C CA . GLU A 1 144 ? -9.785 11.406 21.076 1.00 91.12 144 GLU A CA 1
ATOM 1204 C C . GLU A 1 144 ? -9.135 10.165 21.713 1.00 91.12 144 GLU A C 1
ATOM 1206 O O . GLU A 1 144 ? -7.910 10.039 21.719 1.00 91.12 144 GLU A O 1
ATOM 1211 N N . GLU A 1 145 ? -9.935 9.202 22.183 1.00 88.50 145 GLU A N 1
ATOM 1212 C CA . GLU A 1 145 ? -9.424 7.931 22.709 1.00 88.50 145 GLU A CA 1
ATOM 1213 C C . GLU A 1 145 ? -8.721 7.099 21.631 1.00 88.50 145 GLU A C 1
ATOM 1215 O O . GLU A 1 145 ? -7.613 6.600 21.849 1.00 88.50 145 GLU A O 1
ATOM 1220 N N . ASP A 1 146 ? -9.353 6.959 20.463 1.00 89.19 146 ASP A N 1
ATOM 1221 C CA . ASP A 1 146 ? -8.798 6.216 19.330 1.00 89.19 146 ASP A CA 1
ATOM 1222 C C . ASP A 1 146 ? -7.541 6.906 18.788 1.00 89.19 146 ASP A C 1
ATOM 1224 O O . ASP A 1 146 ? -6.559 6.243 18.439 1.00 89.19 146 ASP A O 1
ATOM 1228 N N . PHE A 1 147 ? -7.523 8.242 18.782 1.00 91.00 147 PHE A N 1
ATOM 1229 C CA . PHE A 1 147 ? -6.338 9.003 18.403 1.00 91.00 147 PHE A CA 1
ATOM 1230 C C . PHE A 1 147 ? -5.194 8.784 19.397 1.00 91.00 147 PHE A C 1
ATOM 1232 O O . PHE A 1 147 ? -4.076 8.472 18.982 1.00 91.00 147 PHE A O 1
ATOM 1239 N N . GLY A 1 148 ? -5.472 8.831 20.703 1.00 89.50 148 GLY A N 1
ATOM 1240 C CA . GLY A 1 148 ? -4.497 8.485 21.737 1.00 89.50 148 GLY A CA 1
ATOM 1241 C C . GLY A 1 148 ? -3.978 7.049 21.599 1.00 89.50 148 GLY A C 1
ATOM 1242 O O . GLY A 1 148 ? -2.805 6.780 21.862 1.00 89.50 148 GLY A O 1
ATOM 1243 N N . TYR A 1 149 ? -4.807 6.117 21.122 1.00 87.19 149 TYR A N 1
ATOM 1244 C CA . TYR A 1 149 ? -4.374 4.759 20.798 1.00 87.19 149 TYR A CA 1
ATOM 1245 C C . TYR A 1 149 ? -3.406 4.719 19.611 1.00 87.19 149 TYR A C 1
ATOM 1247 O O . TYR A 1 149 ? -2.342 4.098 19.698 1.00 87.19 149 TYR A O 1
ATOM 1255 N N . LEU A 1 150 ? -3.737 5.419 18.523 1.00 88.88 150 LEU A N 1
ATOM 1256 C CA . LEU A 1 150 ? -2.867 5.568 17.356 1.00 88.88 150 LEU A CA 1
ATOM 1257 C C . LEU A 1 150 ? -1.519 6.190 17.747 1.00 88.88 150 LEU A C 1
ATOM 1259 O O . LEU A 1 150 ? -0.475 5.756 17.263 1.00 88.88 150 LEU A O 1
ATOM 1263 N N . GLU A 1 151 ? -1.505 7.168 18.652 1.00 89.50 151 GLU A N 1
ATOM 1264 C CA . GLU A 1 151 ? -0.268 7.785 19.134 1.00 89.50 151 GLU A CA 1
ATOM 1265 C C . GLU A 1 151 ? 0.655 6.812 19.867 1.00 89.50 151 GLU A C 1
ATOM 1267 O O . GLU A 1 151 ? 1.875 6.945 19.755 1.00 89.50 151 GLU A O 1
ATOM 1272 N N . LYS A 1 152 ? 0.131 5.780 20.535 1.00 86.56 152 LYS A N 1
ATOM 1273 C CA . LYS A 1 152 ? 0.984 4.760 21.166 1.00 86.56 152 LYS A CA 1
ATOM 1274 C C . LYS A 1 152 ? 1.785 3.956 20.136 1.00 86.56 152 LYS A C 1
ATOM 1276 O O . LYS A 1 152 ? 2.906 3.551 20.433 1.00 86.56 152 LYS A O 1
ATOM 1281 N N . VAL A 1 153 ? 1.297 3.813 18.897 1.00 84.12 153 VAL A N 1
ATOM 1282 C CA . VAL A 1 153 ? 2.047 3.169 17.794 1.00 84.12 153 VAL A CA 1
ATOM 1283 C C . VAL A 1 153 ? 3.359 3.905 17.501 1.00 84.12 153 VAL A C 1
ATOM 1285 O O . VAL A 1 153 ? 4.353 3.289 17.115 1.00 84.12 153 VAL A O 1
ATOM 1288 N N . LYS A 1 154 ? 3.413 5.218 17.751 1.00 84.50 154 LYS A N 1
ATOM 1289 C CA . LYS A 1 154 ? 4.633 6.024 17.614 1.00 84.50 154 LYS A CA 1
ATOM 1290 C C . LYS A 1 154 ? 5.772 5.532 18.507 1.00 84.50 154 LYS A C 1
ATOM 1292 O O . LYS A 1 154 ? 6.925 5.702 18.119 1.00 84.50 154 LYS A O 1
ATOM 1297 N N . GLN A 1 155 ? 5.460 4.946 19.667 1.00 82.25 155 GLN A N 1
ATOM 1298 C CA . GLN A 1 155 ? 6.455 4.383 20.587 1.00 82.25 155 GLN A CA 1
ATOM 1299 C C . GLN A 1 155 ? 7.097 3.111 20.023 1.00 82.25 155 GLN A C 1
ATOM 1301 O O . GLN A 1 155 ? 8.255 2.839 20.313 1.00 82.25 155 GLN A O 1
ATOM 1306 N N . VAL A 1 156 ? 6.368 2.372 19.182 1.00 81.31 156 VAL A N 1
ATOM 1307 C CA . VAL A 1 156 ? 6.888 1.189 18.485 1.00 81.31 156 VAL A CA 1
ATOM 1308 C C . VAL A 1 156 ? 7.718 1.593 17.282 1.00 81.31 156 VAL A C 1
ATOM 1310 O O . VAL A 1 156 ? 8.857 1.171 17.118 1.00 81.31 156 VAL A O 1
ATOM 1313 N N . SER A 1 157 ? 7.133 2.398 16.398 1.00 82.12 157 SER A N 1
ATOM 1314 C CA . SER A 1 157 ? 7.793 2.804 15.169 1.00 82.12 157 SER A CA 1
ATOM 1315 C C . SER A 1 157 ? 7.203 4.095 14.643 1.00 82.12 157 SER A C 1
ATOM 1317 O O . SER A 1 157 ? 6.017 4.203 14.329 1.00 82.12 157 SER A O 1
ATOM 1319 N N . ARG A 1 158 ? 8.079 5.080 14.449 1.00 83.00 158 ARG A N 1
ATOM 1320 C CA . ARG A 1 158 ? 7.717 6.357 13.832 1.00 83.00 158 ARG A CA 1
ATOM 1321 C C . ARG A 1 158 ? 7.262 6.190 12.381 1.00 83.00 158 ARG A C 1
ATOM 1323 O O . ARG A 1 158 ? 6.432 6.969 11.918 1.00 83.00 158 ARG A O 1
ATOM 1330 N N . LEU A 1 159 ? 7.796 5.194 11.670 1.00 84.00 159 LEU A N 1
ATOM 1331 C CA . LEU A 1 159 ? 7.396 4.898 10.296 1.00 84.00 159 LEU A CA 1
ATOM 1332 C C . LEU A 1 159 ? 5.988 4.296 10.270 1.00 84.00 159 LEU A C 1
ATOM 1334 O O . LEU A 1 159 ? 5.120 4.826 9.581 1.00 84.00 159 LEU A O 1
ATOM 1338 N N . LEU A 1 160 ? 5.748 3.251 11.071 1.00 84.06 160 LEU A N 1
ATOM 1339 C CA . LEU A 1 160 ? 4.445 2.578 11.142 1.00 84.06 160 LEU A CA 1
ATOM 1340 C C . LEU A 1 160 ? 3.367 3.486 11.728 1.00 84.06 160 LEU A C 1
ATOM 1342 O O . LEU A 1 160 ? 2.214 3.371 11.353 1.00 84.06 160 LEU A O 1
ATOM 1346 N N . TYR A 1 161 ? 3.725 4.447 12.576 1.00 86.50 161 TYR A N 1
ATOM 1347 C CA . TYR A 1 161 ? 2.786 5.470 13.022 1.00 86.50 161 TYR A CA 1
ATOM 1348 C C . TYR A 1 161 ? 2.220 6.289 11.855 1.00 86.50 161 TYR A C 1
ATOM 1350 O O . TYR A 1 161 ? 1.021 6.537 11.811 1.00 86.50 161 TYR A O 1
ATOM 1358 N N . HIS A 1 162 ? 3.049 6.682 10.882 1.00 84.81 162 HIS A N 1
ATOM 1359 C CA . HIS A 1 162 ? 2.609 7.453 9.711 1.00 84.81 162 HIS A CA 1
ATOM 1360 C C . HIS A 1 162 ? 2.124 6.579 8.542 1.00 84.81 162 HIS A C 1
ATOM 1362 O O . HIS A 1 162 ? 1.420 7.064 7.657 1.00 84.81 162 HIS A O 1
ATOM 1368 N N . LEU A 1 163 ? 2.483 5.297 8.525 1.00 86.00 163 LEU A N 1
ATOM 1369 C CA . LEU A 1 163 ? 2.075 4.311 7.522 1.00 86.00 163 LEU A CA 1
ATOM 1370 C C . LEU A 1 163 ? 1.539 3.044 8.206 1.00 86.00 163 LEU A C 1
ATOM 1372 O O . LEU A 1 163 ? 2.113 1.967 8.031 1.00 86.00 163 LEU A O 1
ATOM 1376 N N . PRO A 1 164 ? 0.480 3.157 9.026 1.00 88.31 164 PRO A N 1
ATOM 1377 C CA . PRO A 1 164 ? 0.032 2.023 9.805 1.00 88.31 164 PRO A CA 1
ATOM 1378 C C . PRO A 1 164 ? -0.623 0.976 8.898 1.00 88.31 164 PRO A C 1
ATOM 1380 O O . PRO A 1 164 ? -1.402 1.336 8.010 1.00 88.31 164 PRO A O 1
ATOM 1383 N N . PRO A 1 165 ? -0.343 -0.319 9.125 1.00 87.81 165 PRO A N 1
ATOM 1384 C CA . PRO A 1 165 ? -0.968 -1.404 8.371 1.00 87.81 165 PRO A CA 1
ATOM 1385 C C . PRO A 1 165 ? -2.460 -1.562 8.707 1.00 87.81 165 PRO A C 1
ATOM 1387 O O . PRO A 1 165 ? -3.219 -2.120 7.915 1.00 87.81 165 PRO A O 1
ATOM 1390 N N . PHE A 1 166 ? -2.896 -1.043 9.858 1.00 90.62 166 PHE A N 1
ATOM 1391 C CA . PHE A 1 166 ? -4.296 -0.971 10.258 1.00 90.62 166 PHE A CA 1
ATOM 1392 C C . PHE A 1 166 ? -4.573 0.275 11.112 1.00 90.62 166 PHE A C 1
ATOM 1394 O O . PHE A 1 166 ? -3.675 0.793 11.770 1.00 90.62 166 PHE A O 1
ATOM 1401 N N . MET A 1 167 ? -5.814 0.752 11.121 1.00 90.38 167 MET A N 1
ATOM 1402 C CA . MET A 1 167 ? -6.289 1.822 12.001 1.00 90.38 167 MET A CA 1
ATOM 1403 C C . MET A 1 167 ? -7.601 1.425 12.663 1.00 90.38 167 MET A C 1
ATOM 1405 O O . MET A 1 167 ? -8.374 0.631 12.133 1.00 90.38 167 MET A O 1
ATOM 1409 N N . LEU A 1 168 ? -7.839 2.021 13.822 1.00 88.75 168 LEU A N 1
ATOM 1410 C CA . LEU A 1 168 ? -9.033 1.828 14.625 1.00 88.75 168 LEU A CA 1
ATOM 1411 C C . LEU A 1 168 ? -9.780 3.144 14.662 1.00 88.7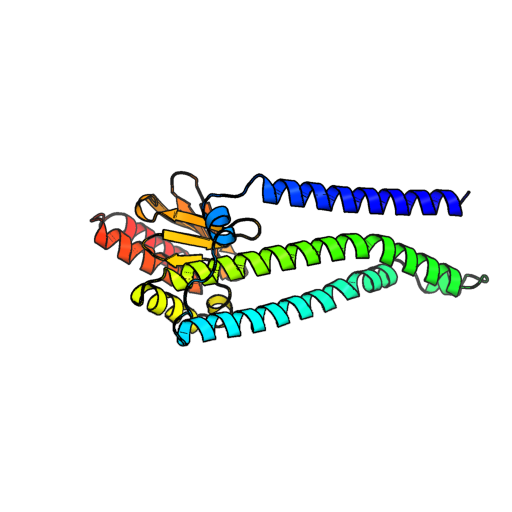5 168 LEU A C 1
ATOM 1413 O O . LEU A 1 168 ? -9.174 4.177 14.941 1.00 88.75 168 LEU A O 1
ATOM 1417 N N . CYS A 1 169 ? -11.057 3.115 14.316 1.00 89.62 169 CYS A N 1
ATOM 1418 C CA . CYS A 1 169 ? -11.890 4.305 14.329 1.00 89.62 169 CYS A CA 1
ATOM 1419 C C . CYS A 1 169 ? -13.348 3.877 14.481 1.00 89.62 169 CYS A C 1
ATOM 1421 O O . CYS A 1 169 ? -13.815 3.053 13.693 1.00 89.62 169 CYS A O 1
ATOM 1423 N N . GLN A 1 170 ? -14.048 4.423 15.480 1.00 86.81 170 GLN A N 1
ATOM 1424 C CA . GLN A 1 170 ? -15.489 4.207 15.686 1.00 86.81 170 GLN A CA 1
ATOM 1425 C C . GLN A 1 170 ? -15.891 2.718 15.672 1.00 86.81 170 GLN A C 1
ATOM 1427 O O . GLN A 1 170 ? -16.719 2.297 14.865 1.00 86.81 170 GLN A O 1
ATOM 1432 N N . ASP A 1 171 ? -15.250 1.901 16.514 1.00 86.62 171 ASP A N 1
ATOM 1433 C CA . ASP A 1 171 ? -15.526 0.457 16.643 1.00 86.62 171 ASP A CA 1
ATOM 1434 C C . ASP A 1 171 ? -15.422 -0.342 15.330 1.00 86.62 171 ASP A C 1
ATOM 1436 O O . ASP A 1 171 ? -16.050 -1.392 15.141 1.00 86.62 171 ASP A O 1
ATOM 1440 N N . LYS A 1 172 ? -14.589 0.144 14.407 1.00 90.38 172 LYS A N 1
ATOM 1441 C CA . LYS A 1 172 ? -14.245 -0.523 13.153 1.00 90.38 172 LYS A CA 1
ATOM 1442 C C . LYS A 1 172 ? -12.735 -0.637 13.015 1.00 90.38 172 LYS A C 1
ATOM 1444 O O . LYS A 1 172 ? -11.981 0.292 13.320 1.00 90.38 172 LYS A O 1
ATOM 1449 N N . LEU A 1 173 ? -12.303 -1.793 12.526 1.00 91.00 173 LEU A N 1
ATOM 1450 C CA . LEU A 1 173 ? -10.925 -2.067 12.156 1.00 91.00 173 LEU A CA 1
ATOM 1451 C C . LEU A 1 173 ? -10.761 -1.833 10.653 1.00 91.00 173 LEU A C 1
ATOM 1453 O O . LEU A 1 173 ? -11.377 -2.512 9.834 1.00 91.00 173 LEU A O 1
ATOM 1457 N N . TYR A 1 174 ? -9.899 -0.888 10.299 1.00 92.56 174 TYR A N 1
ATOM 1458 C CA . TYR A 1 174 ? -9.545 -0.573 8.921 1.00 92.56 174 TYR A CA 1
ATOM 1459 C C . TYR A 1 174 ? -8.187 -1.178 8.603 1.00 92.56 174 TYR A C 1
ATOM 1461 O O . TYR A 1 174 ? -7.193 -0.832 9.236 1.00 92.56 174 TYR A O 1
ATOM 1469 N N . ILE A 1 175 ? -8.125 -2.069 7.619 1.00 91.44 175 ILE A N 1
ATOM 1470 C CA . ILE A 1 175 ? -6.898 -2.752 7.207 1.00 91.44 175 ILE A CA 1
ATOM 1471 C C . ILE A 1 175 ? -6.444 -2.177 5.870 1.00 91.44 175 ILE A C 1
ATOM 1473 O O . ILE A 1 175 ? -7.147 -2.281 4.862 1.00 91.44 175 ILE A O 1
ATOM 1477 N N . PHE A 1 176 ? -5.245 -1.601 5.842 1.00 90.00 176 PHE A N 1
ATOM 1478 C CA . PHE A 1 176 ? -4.672 -1.021 4.632 1.00 90.00 176 PHE A CA 1
ATOM 1479 C C . PHE A 1 176 ? -3.955 -2.108 3.831 1.00 90.00 176 PHE A C 1
ATOM 1481 O O . PHE A 1 176 ? -2.819 -2.476 4.131 1.00 90.00 176 PHE A O 1
ATOM 1488 N N . LYS A 1 177 ? -4.612 -2.633 2.790 1.00 86.19 177 LYS A N 1
ATOM 1489 C CA . LYS A 1 177 ? -3.956 -3.471 1.778 1.00 86.19 177 LYS A CA 1
ATOM 1490 C C . LYS A 1 177 ? -3.462 -2.605 0.625 1.00 86.19 177 LYS A C 1
ATOM 1492 O O . LYS A 1 177 ? -3.860 -1.454 0.457 1.00 86.19 177 LYS A O 1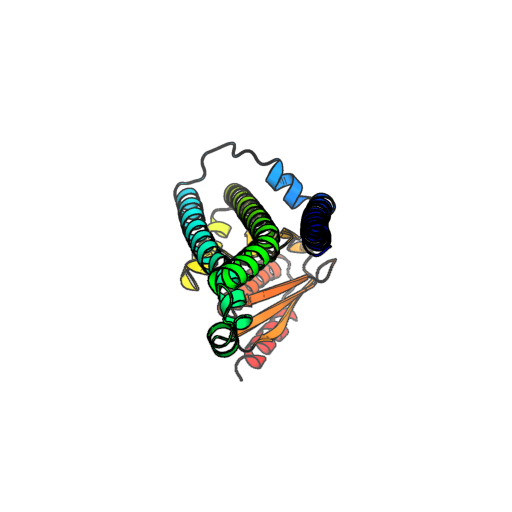
ATOM 1497 N N . LEU A 1 178 ? -2.594 -3.193 -0.196 1.00 78.88 178 LEU A N 1
ATOM 1498 C CA . LEU A 1 178 ? -2.021 -2.517 -1.357 1.00 78.88 178 LEU A CA 1
ATOM 1499 C C . LEU A 1 178 ? -3.114 -2.043 -2.333 1.00 78.88 178 LEU A C 1
ATOM 1501 O O . LEU A 1 178 ? -3.123 -0.884 -2.739 1.00 78.88 178 LEU A O 1
ATOM 1505 N N . LEU A 1 179 ? -4.056 -2.930 -2.670 1.00 79.00 179 LEU A N 1
ATOM 1506 C CA . LEU A 1 179 ? -5.097 -2.661 -3.667 1.00 79.00 179 LEU A CA 1
ATOM 1507 C C . LEU A 1 179 ? -6.395 -2.120 -3.071 1.00 79.00 179 LEU A C 1
ATOM 1509 O O . LEU A 1 179 ? -7.041 -1.305 -3.723 1.00 79.00 179 LEU A O 1
ATOM 1513 N N . HIS A 1 180 ? -6.744 -2.483 -1.835 1.00 84.94 180 HIS A N 1
ATOM 1514 C CA . HIS A 1 180 ? -8.009 -2.080 -1.214 1.00 84.94 180 HIS A CA 1
ATOM 1515 C C . HIS A 1 180 ? -7.867 -1.775 0.278 1.00 84.94 180 HIS A C 1
ATOM 1517 O O . HIS A 1 180 ? -6.920 -2.222 0.920 1.00 84.94 180 HIS A O 1
ATOM 1523 N N . ILE A 1 181 ? -8.812 -1.032 0.849 1.00 89.62 181 ILE A N 1
ATOM 1524 C CA . ILE A 1 181 ? -8.888 -0.835 2.307 1.00 89.62 181 ILE A CA 1
ATOM 1525 C C . ILE A 1 181 ? -10.071 -1.631 2.835 1.00 89.62 181 ILE A C 1
ATOM 1527 O O . ILE A 1 181 ? -11.204 -1.353 2.461 1.00 89.62 181 ILE A O 1
ATOM 1531 N N . ILE A 1 182 ? -9.814 -2.627 3.678 1.00 89.81 182 ILE A N 1
ATOM 1532 C CA . ILE A 1 182 ? -10.864 -3.499 4.211 1.00 89.81 182 ILE A CA 1
ATOM 1533 C C . ILE A 1 182 ? -11.390 -2.877 5.501 1.00 89.81 182 ILE A C 1
ATOM 1535 O O . ILE A 1 182 ? -10.624 -2.660 6.437 1.00 89.81 182 ILE A O 1
ATOM 1539 N N . GLU A 1 183 ? -12.687 -2.593 5.539 1.00 91.56 183 GLU A N 1
ATOM 1540 C CA . GLU A 1 183 ? -13.401 -2.171 6.743 1.00 91.56 183 GLU A CA 1
ATOM 1541 C C . GLU A 1 183 ? -14.042 -3.397 7.393 1.00 91.56 183 GLU A C 1
ATOM 1543 O O . GLU A 1 183 ? -14.841 -4.091 6.764 1.00 91.56 183 GLU A O 1
ATOM 1548 N N . VAL A 1 184 ? -13.694 -3.659 8.651 1.00 89.19 184 VAL A N 1
ATOM 1549 C CA . VAL A 1 184 ? -14.237 -4.771 9.430 1.00 89.19 184 VAL A CA 1
ATOM 1550 C C . VAL A 1 184 ? -14.901 -4.212 10.690 1.00 89.19 184 VAL A C 1
ATOM 1552 O O . VAL A 1 184 ? -14.203 -3.704 11.572 1.00 89.19 184 VAL A O 1
ATOM 1555 N N . PRO A 1 185 ? -16.238 -4.293 10.811 1.00 89.06 185 PRO A N 1
ATOM 1556 C CA . PRO A 1 185 ? -16.928 -3.975 12.056 1.00 89.06 185 PRO A CA 1
ATOM 1557 C C . PRO A 1 185 ? -16.442 -4.898 13.165 1.00 89.06 185 PRO A C 1
ATOM 1559 O O . PRO A 1 185 ? -16.417 -6.117 12.985 1.00 89.06 185 PRO A O 1
ATOM 1562 N N . VAL A 1 186 ? -16.076 -4.349 14.319 1.00 84.69 186 VAL A N 1
ATOM 1563 C CA . VAL A 1 186 ? -15.455 -5.161 15.376 1.00 84.69 186 VAL A CA 1
ATOM 1564 C C . VAL A 1 186 ? -16.458 -6.162 15.963 1.00 84.69 186 VAL A C 1
ATOM 1566 O O . VAL A 1 186 ? -16.078 -7.285 16.280 1.00 84.69 186 VAL A O 1
ATOM 1569 N N . THR A 1 187 ? -17.754 -5.821 15.960 1.00 84.00 187 THR A N 1
ATOM 1570 C CA . THR A 1 187 ? -18.880 -6.726 16.279 1.00 84.00 187 THR A CA 1
ATOM 1571 C C . THR A 1 187 ? -18.896 -8.004 15.441 1.00 84.00 187 THR A C 1
ATOM 1573 O O . THR A 1 187 ? -19.390 -9.032 15.893 1.00 84.00 187 THR A O 1
ATOM 1576 N N . SER A 1 188 ? -18.384 -7.950 14.209 1.00 85.25 188 SER A N 1
ATOM 1577 C CA . SER A 1 188 ? -18.383 -9.084 13.280 1.00 85.25 188 SER A CA 1
ATOM 1578 C C . SER A 1 188 ? -17.167 -9.999 13.437 1.00 85.25 188 SER A C 1
ATOM 1580 O O . SER A 1 188 ? -17.116 -11.061 12.815 1.00 85.25 188 SER A O 1
ATOM 1582 N N . ILE A 1 189 ? -16.180 -9.594 14.243 1.00 84.44 189 ILE A N 1
ATOM 1583 C CA . ILE A 1 189 ? -14.945 -10.349 14.436 1.00 84.44 189 ILE A CA 1
ATOM 1584 C C . ILE A 1 189 ? -15.186 -11.433 15.481 1.00 84.44 189 ILE A C 1
ATOM 1586 O O . ILE A 1 189 ? -15.316 -11.171 16.675 1.00 84.44 189 ILE A O 1
ATOM 1590 N N . THR A 1 190 ? -15.174 -12.677 15.024 1.00 81.94 190 THR A N 1
ATOM 1591 C CA . THR A 1 190 ? -15.303 -13.858 15.883 1.00 81.94 190 THR A CA 1
ATOM 1592 C C . THR A 1 190 ? -13.956 -14.229 16.502 1.00 81.94 190 THR A C 1
ATOM 1594 O O . THR A 1 190 ? -13.846 -14.450 17.713 1.00 81.94 190 THR A O 1
ATOM 1597 N N . ASN A 1 191 ? -12.886 -14.210 15.704 1.00 81.00 191 ASN A N 1
ATOM 1598 C CA . ASN A 1 191 ? -11.564 -14.641 16.136 1.00 81.00 191 ASN A CA 1
ATOM 1599 C C . ASN A 1 191 ? -10.437 -13.806 15.527 1.00 81.00 191 ASN A C 1
ATOM 1601 O O . ASN A 1 191 ? -10.529 -13.336 14.395 1.00 81.00 191 ASN A O 1
ATOM 1605 N N . VAL A 1 192 ? -9.352 -13.664 16.286 1.00 82.75 192 VAL A N 1
ATOM 1606 C CA . VAL A 1 192 ? -8.084 -13.100 15.828 1.00 82.75 192 VAL A CA 1
ATOM 1607 C C . VAL A 1 192 ? -6.974 -14.011 16.326 1.00 82.75 192 VAL A C 1
ATOM 1609 O O . VAL A 1 192 ? -6.803 -14.178 17.534 1.00 82.75 192 VAL A O 1
ATOM 1612 N N . SER A 1 193 ? -6.230 -14.610 15.402 1.00 81.81 193 SER A N 1
ATOM 1613 C CA . SER A 1 193 ? -5.163 -15.560 15.724 1.00 81.81 193 SER A CA 1
ATOM 1614 C C . SER A 1 193 ? -3.929 -15.321 14.865 1.00 81.81 193 SER A C 1
ATOM 1616 O O . SER A 1 193 ? -4.027 -14.955 13.698 1.00 81.81 193 SER A O 1
ATOM 1618 N N . ALA A 1 194 ? -2.744 -15.512 15.437 1.00 84.12 194 ALA A N 1
ATOM 1619 C CA . ALA A 1 194 ? -1.498 -15.510 14.683 1.00 84.12 194 ALA A CA 1
ATOM 1620 C C . ALA A 1 194 ? -1.299 -16.883 14.020 1.00 84.12 194 ALA A C 1
ATOM 1622 O O . ALA A 1 194 ? -1.245 -17.894 14.715 1.00 84.12 194 ALA A O 1
ATOM 1623 N N . ILE A 1 195 ? -1.191 -16.918 12.689 1.00 85.94 195 ILE A N 1
ATOM 1624 C CA . ILE A 1 195 ? -0.993 -18.162 11.926 1.00 85.94 195 ILE A CA 1
ATOM 1625 C C . ILE A 1 195 ? 0.497 -18.480 11.794 1.00 85.94 195 ILE A C 1
ATOM 1627 O O . ILE A 1 195 ? 0.908 -19.631 11.907 1.00 85.94 195 ILE A O 1
ATOM 1631 N N . SER A 1 196 ? 1.315 -17.470 11.501 1.00 84.19 196 SER A N 1
ATOM 1632 C CA . SER A 1 196 ? 2.730 -17.677 11.202 1.00 84.19 196 SER A CA 1
ATOM 1633 C C . SER A 1 196 ? 3.571 -16.460 11.547 1.00 84.19 196 SER A C 1
ATOM 1635 O O . SER A 1 196 ? 3.075 -15.331 11.599 1.00 84.19 196 SER A O 1
ATOM 1637 N N . LYS A 1 197 ? 4.863 -16.710 11.756 1.00 87.75 197 LYS A N 1
ATOM 1638 C CA . LYS A 1 197 ? 5.899 -15.697 11.919 1.00 87.75 197 LYS A CA 1
ATOM 1639 C C . LYS A 1 197 ? 6.968 -15.927 10.859 1.00 87.75 197 LYS A C 1
ATOM 1641 O O . LYS A 1 197 ? 7.404 -17.061 10.668 1.00 87.75 197 LYS A O 1
ATOM 1646 N N . ASP A 1 198 ? 7.345 -14.876 10.144 1.00 84.88 198 ASP A N 1
ATOM 1647 C CA . ASP A 1 198 ? 8.372 -14.955 9.108 1.00 84.88 198 ASP A CA 1
ATOM 1648 C C . ASP A 1 198 ? 9.787 -14.712 9.668 1.00 84.88 198 ASP A C 1
ATOM 1650 O O . ASP A 1 198 ? 9.985 -14.371 10.838 1.00 84.88 198 ASP A O 1
ATOM 1654 N N . LYS A 1 199 ? 10.796 -14.882 8.803 1.00 83.56 199 LYS A N 1
ATOM 1655 C CA . LYS A 1 199 ? 12.215 -14.656 9.136 1.00 83.56 199 LYS A CA 1
ATOM 1656 C C . LYS A 1 199 ? 12.548 -13.188 9.439 1.00 83.56 199 LYS A C 1
ATOM 1658 O O . LYS A 1 199 ? 13.612 -12.916 9.984 1.00 83.56 199 LYS A O 1
ATOM 1663 N N . TYR A 1 200 ? 11.661 -12.262 9.085 1.00 83.25 200 TYR A N 1
ATOM 1664 C CA . TYR A 1 200 ? 11.809 -10.821 9.279 1.00 83.25 200 TYR A CA 1
ATOM 1665 C C . TYR A 1 200 ? 11.012 -10.317 10.486 1.00 83.25 200 TYR A C 1
ATOM 1667 O O . TYR A 1 200 ? 10.793 -9.115 10.615 1.00 83.25 200 TYR A O 1
ATOM 1675 N N . ASN A 1 201 ? 10.598 -11.224 11.380 1.00 85.31 201 ASN A N 1
ATOM 1676 C CA . ASN A 1 201 ? 9.858 -10.900 12.595 1.00 85.31 201 ASN A CA 1
ATOM 1677 C C . ASN A 1 201 ? 8.462 -10.295 12.329 1.00 85.31 201 ASN A C 1
ATOM 1679 O O . ASN A 1 201 ? 7.895 -9.646 13.209 1.00 85.31 201 ASN A O 1
ATOM 1683 N N . ASN A 1 202 ? 7.874 -10.530 11.151 1.00 86.94 202 ASN A N 1
ATOM 1684 C CA . ASN A 1 202 ? 6.474 -10.211 10.879 1.00 86.94 202 ASN A CA 1
ATOM 1685 C C . ASN A 1 202 ? 5.574 -11.384 11.262 1.00 86.94 202 ASN A C 1
ATOM 1687 O O . ASN A 1 202 ? 5.913 -12.547 11.050 1.00 86.94 202 ASN A O 1
ATOM 1691 N N . ILE A 1 203 ? 4.394 -11.067 11.781 1.00 87.88 203 ILE A N 1
ATOM 1692 C CA . ILE A 1 203 ? 3.345 -12.017 12.132 1.00 87.88 203 ILE A CA 1
ATOM 1693 C C . ILE A 1 203 ? 2.206 -11.876 11.127 1.00 87.88 203 ILE A C 1
ATOM 1695 O O . ILE A 1 203 ? 1.702 -10.777 10.882 1.00 87.88 203 ILE A O 1
ATOM 1699 N N . THR A 1 204 ? 1.773 -13.000 10.562 1.00 88.56 204 THR A N 1
ATOM 1700 C CA . THR A 1 204 ? 0.537 -13.067 9.782 1.00 88.56 204 THR A CA 1
ATOM 1701 C C . THR A 1 204 ? -0.611 -13.431 10.705 1.00 88.56 204 THR A C 1
ATOM 1703 O O . THR A 1 204 ? -0.662 -14.525 11.266 1.00 88.56 204 THR A O 1
ATOM 1706 N N . VAL A 1 205 ? -1.538 -12.496 10.854 1.00 87.69 205 VAL A N 1
ATOM 1707 C CA . VAL A 1 205 ? -2.726 -12.604 11.691 1.00 87.69 205 VAL A CA 1
ATOM 1708 C C . VAL A 1 205 ? -3.930 -12.945 10.818 1.00 87.69 205 VAL A C 1
ATOM 1710 O O . VAL A 1 205 ? -4.168 -12.297 9.798 1.00 87.69 205 VAL A O 1
ATOM 1713 N N . LEU A 1 206 ? -4.696 -13.953 11.221 1.00 87.44 206 LEU A N 1
ATOM 1714 C CA . LEU A 1 206 ? -6.025 -14.249 10.706 1.00 87.44 206 LEU A CA 1
ATOM 1715 C C . LEU A 1 206 ? -7.062 -13.485 11.511 1.00 87.44 206 LEU A C 1
ATOM 1717 O O . LEU A 1 206 ? -7.092 -13.593 12.735 1.00 87.44 206 LEU A O 1
ATOM 1721 N N . ILE A 1 207 ? -7.936 -12.775 10.818 1.00 86.31 207 ILE A N 1
ATOM 1722 C CA . ILE A 1 207 ? -9.112 -12.129 11.380 1.00 86.31 207 ILE A CA 1
ATOM 1723 C C . ILE A 1 207 ? -10.320 -12.847 10.785 1.00 86.31 207 ILE A C 1
ATOM 1725 O O . ILE A 1 207 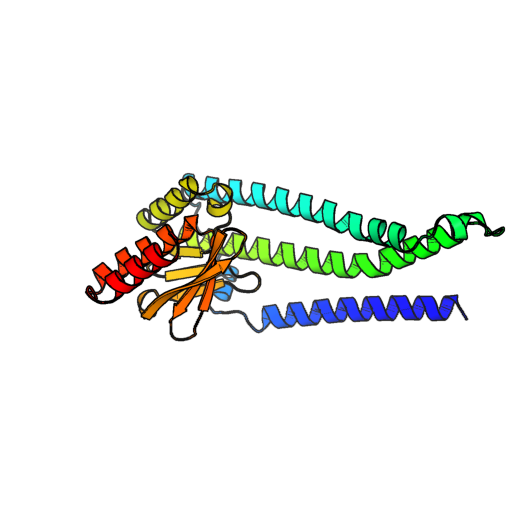? -10.605 -12.750 9.588 1.00 86.31 207 ILE A O 1
ATOM 1729 N N . GLU A 1 208 ? -11.002 -13.617 11.624 1.00 83.50 208 GLU A N 1
ATOM 1730 C CA . GLU A 1 208 ? -12.206 -14.348 11.253 1.00 83.50 208 GLU A CA 1
ATOM 1731 C C . GLU A 1 208 ? -13.423 -13.442 11.443 1.00 83.50 208 GLU A C 1
ATOM 1733 O O . GLU A 1 208 ? -13.882 -13.202 12.562 1.00 83.50 208 GLU A O 1
ATOM 1738 N N . HIS A 1 209 ? -13.947 -12.947 10.327 1.00 84.38 209 HIS A N 1
ATOM 1739 C CA . HIS A 1 209 ? -15.279 -12.358 10.221 1.00 84.38 209 HIS A CA 1
ATOM 1740 C C . HIS A 1 209 ? -16.065 -13.101 9.129 1.00 84.38 209 HIS A C 1
ATOM 1742 O O . HIS A 1 209 ? -15.655 -14.179 8.694 1.00 84.38 209 HIS A O 1
ATOM 1748 N N . SER A 1 210 ? -17.167 -12.522 8.644 1.00 79.12 210 SER A N 1
ATOM 1749 C CA . SER A 1 210 ? -17.953 -13.041 7.508 1.00 79.12 210 SER A CA 1
ATOM 1750 C C . SER A 1 210 ? -17.121 -13.495 6.294 1.00 79.12 210 SER A C 1
ATOM 1752 O O . SER A 1 210 ? -17.548 -14.375 5.552 1.00 79.12 210 SER A O 1
ATOM 1754 N N . GLN A 1 211 ? -15.931 -12.925 6.093 1.00 78.19 211 GLN A N 1
ATOM 1755 C CA . GLN A 1 211 ? -14.936 -13.353 5.118 1.00 78.19 211 GLN A CA 1
ATOM 1756 C C . GLN A 1 211 ? -13.581 -13.400 5.834 1.00 78.19 211 GLN A C 1
ATOM 1758 O O . GLN A 1 211 ? -13.185 -12.445 6.488 1.00 78.19 211 GLN A O 1
ATOM 1763 N N . ARG A 1 212 ? -12.858 -14.520 5.774 1.00 84.88 212 ARG A N 1
ATOM 1764 C CA . ARG A 1 212 ? -11.555 -14.633 6.449 1.00 84.88 212 ARG A CA 1
ATOM 1765 C C . ARG A 1 212 ? -10.567 -13.623 5.858 1.00 84.88 212 ARG A C 1
ATOM 1767 O O . ARG A 1 212 ? -10.225 -13.727 4.682 1.00 84.88 212 ARG A O 1
ATOM 1774 N N . THR A 1 213 ? -10.066 -12.700 6.677 1.00 87.06 213 THR A N 1
ATOM 1775 C CA . THR A 1 213 ? -9.103 -11.679 6.247 1.00 87.06 213 THR A CA 1
ATOM 1776 C C . THR A 1 213 ? -7.763 -11.907 6.925 1.00 87.06 213 THR A C 1
ATOM 1778 O O . THR A 1 213 ? -7.684 -12.052 8.140 1.00 87.06 213 THR A O 1
ATOM 1781 N N . THR A 1 214 ? -6.682 -11.925 6.151 1.00 87.69 214 THR A N 1
ATOM 1782 C CA . THR A 1 214 ? -5.323 -12.002 6.698 1.00 87.69 214 THR A CA 1
ATOM 1783 C C . THR A 1 214 ? -4.701 -10.619 6.773 1.00 87.69 214 THR A C 1
ATOM 1785 O O . THR A 1 214 ? -4.961 -9.758 5.933 1.00 87.69 214 THR A O 1
ATOM 1788 N N . LEU A 1 215 ? -3.831 -10.395 7.746 1.00 89.31 215 LEU A N 1
ATOM 1789 C CA . LEU A 1 215 ? -3.082 -9.161 7.915 1.00 89.31 215 LEU A CA 1
ATOM 1790 C C . LEU A 1 215 ? -1.665 -9.503 8.373 1.00 89.31 215 LEU A C 1
ATOM 1792 O O . LEU A 1 215 ? -1.480 -10.124 9.412 1.00 89.31 215 LEU A O 1
ATOM 1796 N N . THR A 1 216 ? -0.668 -9.084 7.604 1.00 88.75 216 THR A N 1
ATOM 1797 C CA . THR A 1 216 ? 0.738 -9.232 7.983 1.00 88.75 216 THR A CA 1
ATOM 1798 C C . THR A 1 216 ? 1.205 -7.934 8.623 1.00 88.75 216 THR A C 1
ATOM 1800 O O . THR A 1 216 ? 1.109 -6.874 8.003 1.00 88.75 216 THR A O 1
ATOM 1803 N N . ILE A 1 217 ? 1.681 -8.014 9.862 1.00 89.38 217 ILE A N 1
ATOM 1804 C CA . ILE A 1 217 ? 2.211 -6.876 10.619 1.00 89.38 217 ILE A CA 1
ATOM 1805 C C . ILE A 1 217 ? 3.551 -7.225 11.255 1.00 89.38 217 ILE A C 1
ATOM 1807 O O . ILE A 1 217 ? 3.773 -8.386 11.593 1.00 89.38 217 ILE A O 1
ATOM 1811 N N . PRO A 1 218 ? 4.421 -6.234 11.492 1.00 87.44 218 PRO A N 1
ATOM 1812 C CA . PRO A 1 218 ? 5.574 -6.409 12.366 1.00 87.44 218 PRO A CA 1
ATOM 1813 C C . PRO A 1 218 ? 5.127 -6.922 13.739 1.00 87.44 218 PRO A C 1
ATOM 1815 O O . PRO A 1 218 ? 4.089 -6.488 14.255 1.00 87.44 218 PRO A O 1
ATOM 1818 N N . SER A 1 219 ? 5.873 -7.862 14.324 1.00 85.25 219 SER A N 1
ATOM 1819 C CA . SER A 1 219 ? 5.491 -8.485 15.599 1.00 85.25 219 SER A CA 1
ATOM 1820 C C . SER A 1 219 ? 5.304 -7.471 16.727 1.00 85.25 219 SER A C 1
ATOM 1822 O O . SER A 1 219 ? 4.498 -7.697 17.625 1.00 85.25 219 SER A O 1
ATOM 1824 N N . GLU A 1 220 ? 5.966 -6.318 16.652 1.00 85.75 220 GLU A N 1
ATOM 1825 C CA . GLU A 1 220 ? 5.868 -5.247 17.637 1.00 85.75 220 GLU A CA 1
ATOM 1826 C C . GLU A 1 220 ? 4.494 -4.554 17.617 1.00 85.75 220 GLU A C 1
ATOM 1828 O O . GLU A 1 220 ? 4.079 -3.970 18.616 1.00 85.75 220 GLU A O 1
ATOM 1833 N N . LEU A 1 221 ? 3.753 -4.642 16.504 1.00 85.81 221 LEU A N 1
ATOM 1834 C CA . LEU A 1 221 ? 2.371 -4.160 16.402 1.00 85.81 221 LEU A CA 1
ATOM 1835 C C . LEU A 1 221 ? 1.334 -5.207 16.815 1.00 85.81 221 LEU A C 1
ATOM 1837 O O . LEU A 1 221 ? 0.171 -4.859 17.023 1.00 85.81 221 LEU A O 1
ATOM 1841 N N . TYR A 1 222 ? 1.719 -6.476 16.955 1.00 86.38 222 TYR A N 1
ATOM 1842 C CA . TYR A 1 222 ? 0.785 -7.528 17.351 1.00 86.38 222 TYR A CA 1
ATOM 1843 C C . TYR A 1 222 ? 0.167 -7.287 18.740 1.00 86.38 222 TYR A C 1
ATOM 1845 O O . TYR A 1 222 ? -1.057 -7.375 18.840 1.00 86.38 222 TYR A O 1
ATOM 1853 N N . PRO A 1 223 ? 0.922 -6.866 19.780 1.00 83.81 223 PRO A N 1
ATOM 1854 C CA . PRO A 1 223 ? 0.347 -6.462 21.065 1.00 83.81 223 PRO A CA 1
ATOM 1855 C C . PRO A 1 223 ? -0.685 -5.331 20.960 1.00 83.81 223 PRO A C 1
ATOM 1857 O O . PRO A 1 223 ? -1.644 -5.296 21.724 1.00 83.81 223 PRO A O 1
ATOM 1860 N N . PHE A 1 224 ? -0.524 -4.416 19.999 1.00 83.94 224 PHE A N 1
ATOM 1861 C CA . PHE A 1 224 ? -1.492 -3.342 19.758 1.00 83.94 224 PHE A CA 1
ATOM 1862 C C . PHE A 1 224 ? -2.761 -3.883 19.105 1.00 83.94 224 PHE A C 1
ATOM 1864 O O . PHE A 1 224 ? -3.868 -3.458 19.420 1.00 83.94 224 PHE A O 1
ATOM 1871 N N . LEU A 1 225 ? -2.651 -4.849 18.203 1.00 84.94 225 LEU A N 1
ATOM 1872 C CA . LEU A 1 225 ? -3.848 -5.473 17.660 1.00 84.94 225 LEU A CA 1
ATOM 1873 C C . LEU A 1 225 ? -4.587 -6.275 18.745 1.00 84.94 225 LEU A C 1
ATOM 1875 O O . LEU A 1 225 ? -5.800 -6.149 18.887 1.00 84.94 225 LEU A O 1
ATOM 1879 N N . THR A 1 226 ? -3.870 -7.052 19.561 1.00 82.88 226 THR A N 1
ATOM 1880 C CA . THR A 1 226 ? -4.481 -7.890 20.604 1.00 82.88 226 THR A CA 1
ATOM 1881 C C . THR A 1 226 ? -5.070 -7.079 21.754 1.00 82.88 226 THR A C 1
ATOM 1883 O O . THR A 1 226 ? -6.174 -7.393 22.194 1.00 82.88 226 THR A O 1
ATOM 1886 N N . ALA A 1 227 ? -4.401 -6.017 22.215 1.00 82.12 227 ALA A N 1
ATOM 1887 C CA . ALA A 1 227 ? -4.922 -5.138 23.263 1.00 82.12 227 ALA A CA 1
ATOM 1888 C C . ALA A 1 227 ? -6.226 -4.453 22.834 1.00 82.12 227 ALA A C 1
ATOM 1890 O O . ALA A 1 227 ? -7.162 -4.345 23.62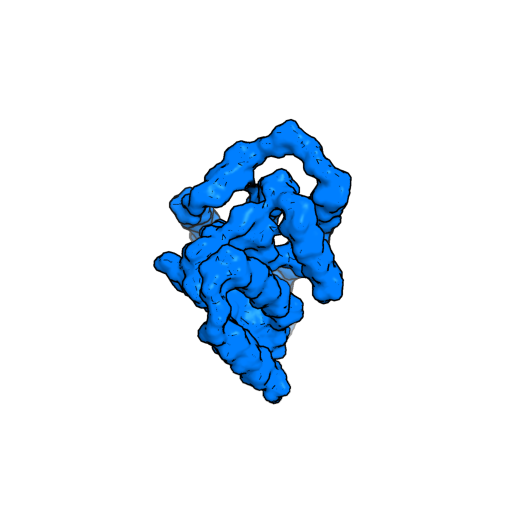7 1.00 82.12 227 ALA A O 1
ATOM 1891 N N . PHE A 1 228 ? -6.322 -4.059 21.564 1.00 78.62 228 PHE A N 1
ATOM 1892 C CA . PHE A 1 228 ? -7.564 -3.548 21.001 1.00 78.62 228 PHE A CA 1
ATOM 1893 C C . PHE A 1 228 ? -8.673 -4.607 20.998 1.00 78.62 228 PHE A C 1
ATOM 1895 O O . PHE A 1 228 ? -9.765 -4.365 21.517 1.00 78.62 228 PHE A O 1
ATOM 1902 N N . MET A 1 229 ? -8.380 -5.805 20.482 1.00 80.25 229 MET A N 1
ATOM 1903 C CA . MET A 1 229 ? -9.345 -6.907 20.485 1.00 80.25 229 MET A CA 1
ATOM 1904 C C . MET A 1 229 ? -9.802 -7.260 21.906 1.00 80.25 229 MET A C 1
ATOM 1906 O O . MET A 1 229 ? -10.959 -7.619 22.109 1.00 80.25 229 MET A O 1
ATOM 1910 N N . PHE A 1 230 ? -8.919 -7.125 22.898 1.00 75.12 230 PHE A N 1
ATOM 1911 C CA . PHE A 1 230 ? -9.240 -7.334 24.305 1.00 75.12 230 PHE A CA 1
ATOM 1912 C C . PHE A 1 230 ? -10.158 -6.243 24.876 1.00 75.12 230 PHE A C 1
ATOM 1914 O O . PHE A 1 230 ? -11.160 -6.593 25.498 1.00 75.12 230 PHE A O 1
ATOM 1921 N N . LYS A 1 231 ? -9.887 -4.948 24.614 1.00 73.44 231 LYS A N 1
ATOM 1922 C CA . LYS A 1 231 ? -10.778 -3.826 24.999 1.00 73.44 231 LYS A CA 1
ATOM 1923 C C . LYS A 1 231 ? -12.206 -4.092 24.518 1.00 73.44 231 LYS A C 1
ATOM 1925 O O . LYS A 1 231 ? -13.156 -3.936 25.278 1.00 73.44 231 LYS A O 1
ATOM 1930 N N . TYR A 1 232 ? -12.345 -4.560 23.281 1.00 65.62 232 TYR A N 1
ATOM 1931 C CA . TYR A 1 232 ? -13.648 -4.845 22.696 1.00 65.62 232 TYR A CA 1
ATOM 1932 C C . TYR A 1 232 ? -14.312 -6.123 23.242 1.00 65.62 232 TYR A C 1
ATOM 1934 O O . TYR A 1 232 ? -15.509 -6.137 23.536 1.00 65.62 232 TYR A O 1
ATOM 1942 N N . ARG A 1 233 ? -13.548 -7.208 23.421 1.00 67.56 233 ARG A N 1
ATOM 1943 C CA . ARG A 1 233 ? -14.070 -8.464 23.993 1.00 67.56 233 ARG A CA 1
ATOM 1944 C C . ARG A 1 233 ? -14.550 -8.301 25.438 1.00 67.56 233 ARG A C 1
ATOM 1946 O O . ARG A 1 233 ? -15.533 -8.928 25.820 1.00 67.56 233 ARG A O 1
ATOM 1953 N N . LEU A 1 234 ? -13.911 -7.427 26.218 1.00 59.34 234 LEU A N 1
ATOM 1954 C CA . LEU A 1 234 ? -14.381 -7.058 27.557 1.00 59.34 234 LEU A CA 1
ATOM 1955 C C . LEU A 1 234 ? -15.726 -6.320 27.525 1.00 59.34 234 LEU A C 1
ATOM 1957 O O . LEU A 1 234 ? -16.578 -6.585 28.367 1.00 59.34 234 LEU A O 1
ATOM 1961 N N . ALA A 1 235 ? -15.943 -5.444 26.541 1.00 56.03 235 ALA A N 1
ATOM 1962 C CA . ALA A 1 235 ? -17.202 -4.713 26.382 1.00 56.03 235 ALA A CA 1
ATOM 1963 C C . ALA A 1 235 ? -18.381 -5.607 25.939 1.00 56.03 235 ALA A C 1
ATOM 1965 O O . ALA A 1 235 ? -19.536 -5.235 26.123 1.00 56.03 235 ALA A O 1
ATOM 1966 N N . THR A 1 236 ? -18.100 -6.789 25.379 1.00 50.56 236 THR A N 1
ATOM 1967 C CA . THR A 1 236 ? -19.097 -7.730 24.830 1.00 50.56 236 THR A CA 1
ATOM 1968 C C . THR A 1 236 ? -19.321 -8.984 25.691 1.00 50.56 236 THR A C 1
ATOM 1970 O O . THR A 1 236 ? -20.128 -9.837 25.329 1.00 50.56 236 THR A O 1
ATOM 1973 N N . GLY A 1 237 ? -18.659 -9.102 26.851 1.00 48.31 237 GLY A N 1
ATOM 1974 C CA . GLY A 1 237 ? -18.955 -10.124 27.870 1.00 48.31 237 GLY A CA 1
ATOM 1975 C C . GLY A 1 237 ? -18.424 -11.543 27.607 1.00 48.31 237 GLY A C 1
ATOM 1976 O O . GLY A 1 237 ? -18.730 -12.451 28.375 1.00 48.31 237 GLY A O 1
ATOM 1977 N N . TYR A 1 238 ? -17.601 -11.763 26.577 1.00 42.47 238 TYR A N 1
ATOM 1978 C CA . TYR A 1 238 ? -17.033 -13.083 26.254 1.00 42.47 238 TYR A CA 1
ATOM 1979 C C . TYR A 1 238 ? -15.620 -13.245 26.844 1.00 42.47 238 TYR A C 1
ATOM 1981 O O . TYR A 1 238 ? -14.605 -13.022 26.180 1.00 42.47 238 TYR A O 1
ATOM 1989 N N . VAL A 1 239 ? -15.542 -13.632 28.120 1.00 48.97 239 VAL A N 1
ATOM 1990 C CA . VAL A 1 239 ? -14.282 -13.774 28.872 1.00 48.97 239 VAL A CA 1
ATOM 1991 C C . VAL A 1 239 ? -14.128 -15.213 29.371 1.00 48.97 239 VAL A C 1
ATOM 1993 O O . VAL A 1 239 ? -14.503 -15.522 30.493 1.00 48.97 239 VAL A O 1
ATOM 1996 N N . ALA A 1 240 ? -13.585 -16.111 28.540 1.00 41.31 240 ALA A N 1
ATOM 1997 C CA . ALA A 1 240 ? -13.019 -17.378 29.032 1.00 41.31 240 ALA A CA 1
ATOM 1998 C C . ALA A 1 240 ? -12.041 -18.030 28.037 1.00 41.31 240 ALA A C 1
ATOM 2000 O O . ALA A 1 240 ? -10.907 -18.342 28.393 1.00 41.31 240 ALA A O 1
ATOM 2001 N N . GLU A 1 241 ? -12.418 -18.198 26.766 1.00 42.44 241 GLU A N 1
ATOM 2002 C CA . GLU A 1 241 ? -11.616 -19.013 25.830 1.00 42.44 241 GLU A CA 1
ATOM 2003 C C . GLU A 1 241 ? -10.516 -18.232 25.094 1.00 42.44 241 GLU A C 1
ATOM 2005 O O . GLU A 1 241 ? -9.421 -18.750 24.859 1.00 42.44 241 GLU A O 1
ATOM 2010 N N . GLY A 1 242 ? -10.745 -16.948 24.798 1.00 45.94 242 GLY A N 1
ATOM 2011 C CA . GLY A 1 242 ? -9.768 -16.105 24.097 1.00 45.94 242 GLY A CA 1
ATOM 2012 C C . GLY A 1 242 ? -8.486 -15.839 24.896 1.00 45.94 242 GLY A C 1
ATOM 2013 O O . GLY A 1 242 ? -7.419 -15.670 24.311 1.00 45.94 242 GLY A O 1
ATOM 2014 N N . GLN A 1 243 ? -8.570 -15.851 26.229 1.00 42.59 243 GLN A N 1
ATOM 2015 C CA . GLN A 1 243 ? -7.436 -15.595 27.122 1.00 42.59 243 GLN A CA 1
ATOM 2016 C C . GLN A 1 243 ? -6.402 -16.730 27.059 1.00 42.59 243 GLN A C 1
ATOM 2018 O O . GLN A 1 243 ? -5.201 -16.470 27.047 1.00 42.59 243 GLN A O 1
ATOM 2023 N N . LYS A 1 244 ? -6.868 -17.979 26.918 1.00 41.34 244 LYS A N 1
ATOM 2024 C CA . LYS A 1 244 ? -6.018 -19.170 26.782 1.00 41.34 244 LYS A CA 1
ATOM 2025 C C . LYS A 1 244 ? -5.349 -19.228 25.405 1.00 41.34 244 LYS A C 1
ATOM 2027 O O . LYS A 1 244 ? -4.168 -19.538 25.318 1.00 41.34 244 LYS A O 1
ATOM 2032 N N . ALA A 1 245 ? -6.064 -18.854 24.342 1.00 48.12 245 ALA A N 1
ATOM 2033 C CA . ALA A 1 245 ? -5.511 -18.793 22.987 1.00 48.12 245 ALA A CA 1
ATOM 2034 C C . ALA A 1 245 ? -4.458 -17.680 22.824 1.00 48.12 245 ALA A C 1
ATOM 2036 O O . ALA A 1 245 ? -3.417 -17.904 22.207 1.00 48.12 245 ALA A O 1
ATOM 2037 N N . ILE A 1 246 ? -4.681 -16.503 23.424 1.00 48.16 246 ILE A N 1
ATOM 2038 C CA . ILE A 1 246 ? -3.722 -15.390 23.379 1.00 48.16 246 ILE A CA 1
ATOM 2039 C C . ILE A 1 246 ? -2.473 -15.718 24.209 1.00 48.16 246 ILE A C 1
ATOM 2041 O O . ILE A 1 246 ? -1.370 -15.579 23.678 1.00 48.16 246 ILE A O 1
ATOM 2045 N N . LEU A 1 247 ? -2.611 -16.230 25.443 1.00 43.88 247 LEU A N 1
ATOM 2046 C CA . LEU A 1 247 ? -1.455 -16.660 26.248 1.00 43.88 247 LEU A CA 1
ATOM 2047 C C . LEU A 1 247 ? -0.657 -17.776 25.562 1.00 43.88 247 LEU A C 1
ATOM 2049 O O . LEU A 1 247 ? 0.570 -17.702 25.511 1.00 43.88 247 LEU A O 1
ATOM 2053 N N . ASN A 1 248 ? -1.342 -18.766 24.985 1.00 44.88 248 ASN A N 1
ATOM 2054 C CA . ASN A 1 248 ? -0.682 -19.853 24.267 1.00 44.88 248 ASN A CA 1
ATOM 2055 C C . ASN A 1 248 ? 0.016 -19.351 22.997 1.00 44.88 248 ASN A C 1
ATOM 2057 O O . ASN A 1 248 ? 1.105 -19.821 22.694 1.00 44.88 248 ASN A O 1
ATOM 2061 N N . SER A 1 249 ? -0.549 -18.370 22.281 1.00 45.00 249 SER A N 1
ATOM 2062 C CA . SER A 1 249 ? 0.120 -17.767 21.120 1.00 45.00 249 SER A CA 1
ATOM 2063 C C . SER A 1 249 ? 1.380 -16.995 21.522 1.00 45.00 249 SER A C 1
ATOM 2065 O O . SER A 1 249 ? 2.404 -17.117 20.860 1.00 45.00 249 SER A O 1
ATOM 2067 N N . ILE A 1 250 ? 1.356 -16.275 22.648 1.00 46.00 250 ILE A N 1
ATOM 2068 C CA . ILE A 1 250 ? 2.529 -15.555 23.163 1.00 46.00 250 ILE A CA 1
ATOM 2069 C C . ILE A 1 250 ? 3.626 -16.546 23.588 1.00 46.00 250 ILE A C 1
ATOM 2071 O O . ILE A 1 250 ? 4.786 -16.336 23.246 1.00 46.00 250 ILE A O 1
ATOM 2075 N N . GLN A 1 251 ? 3.269 -17.652 24.252 1.00 44.88 251 GLN A N 1
ATOM 2076 C CA . GLN A 1 251 ? 4.221 -18.713 24.613 1.00 44.88 251 GLN A CA 1
ATOM 2077 C C . GLN A 1 251 ? 4.763 -19.490 23.403 1.00 44.88 251 GLN A C 1
ATOM 2079 O O . GLN A 1 251 ? 5.908 -19.935 23.431 1.00 44.88 251 GLN A O 1
ATOM 2084 N N . TYR A 1 252 ? 3.976 -19.644 22.334 1.00 44.72 252 TYR A N 1
ATOM 2085 C CA . TYR A 1 252 ? 4.414 -20.326 21.111 1.00 44.72 252 TYR A CA 1
ATOM 2086 C C . TYR A 1 252 ? 5.459 -19.515 20.327 1.00 44.72 252 TYR A C 1
ATOM 2088 O O . TYR A 1 252 ? 6.290 -20.097 19.640 1.00 44.72 252 TYR A O 1
ATOM 2096 N N . PHE A 1 253 ? 5.451 -18.183 20.452 1.00 46.75 253 PHE A N 1
ATOM 2097 C CA . PHE A 1 253 ? 6.411 -17.290 19.787 1.00 46.75 253 PHE A CA 1
ATOM 2098 C C . PHE A 1 253 ? 7.566 -16.815 20.688 1.00 46.75 253 PHE A C 1
ATOM 2100 O O . PHE A 1 253 ? 8.411 -16.052 20.216 1.00 46.75 253 PHE A O 1
ATOM 2107 N N . SER A 1 254 ? 7.606 -17.238 21.959 1.00 43.38 254 SER A N 1
ATOM 2108 C CA . SER A 1 254 ? 8.696 -16.953 22.908 1.00 43.38 254 SER A CA 1
ATOM 2109 C C . SER A 1 254 ? 9.711 -18.100 23.056 1.00 43.38 254 SER A C 1
ATOM 2111 O O . SER A 1 254 ? 10.545 -18.049 23.960 1.00 43.38 254 SER A O 1
ATOM 2113 N N . ARG A 1 255 ? 9.620 -19.140 22.218 1.00 38.16 255 ARG A N 1
ATOM 2114 C CA . ARG A 1 255 ? 10.659 -20.161 21.993 1.00 38.16 255 ARG A CA 1
ATOM 2115 C C . ARG A 1 255 ? 11.282 -19.951 20.621 1.00 38.16 255 ARG A C 1
ATOM 2117 O O . ARG A 1 255 ? 12.482 -20.265 20.502 1.00 38.16 255 ARG A O 1
#

Foldseek 3Di:
DVVVVVVVVLVVLLVVLVVVLVVLVVVLVVPADPLLVVLVVDDPPDDFPPVLVVLLVVLVVVLVVVLVVLVVVLVCQLVVQLVVVDPPVVLVPDPPDSVVVSVVSSVVSCSNRVSNSVSVSVLSVVLSVSVSSSSVVQSVQADPVQVVLLVVVVVVPVNCSSVPQWGDGDQWIWGRDSSHIDIHRLVQFPDKAFDDADPQQWTWIWTDGPDIDIGIDRVSCVCSVVVVNVVVCVVVPDPDDVVVRVVVRVVVVVD

Sequence (255 aa):
MFFMDQILFFTIELVAAAGVFYVLKWYLKTHRNDFEKRVEAYCPSSPLPEARQLYITKRKKIIKYIFIIAAIVFSLIPFLFIGLCVDFEVIRQMDSVPYLLFGYILLTSITTFVPYLLIIFYYLYYIINRTTQAQQLLLAEMSEEDFGYLEKVKQVSRLLYHLPPFMLCQDKLYIFKLLHIIEVPVTSITNVSAISKDKYNNITVLIEHSQRTTLTIPSELYPFLTAFMFKYRLATGYVAEGQKAILNSIQYFSR

Secondary structure (DSSP, 8-state):
-HHHHHHHHHHHHHHHHHHHHHHHHHHHHHT--HHHHHHHH----SPPPHHHHHHHHHHHHHHHHHHHHHHHHHHTHHHHHHHHH--HHHHHT-SS-HHHHHHHHHHHHHHHHHHHHHHHHHHHHHHHHHHHHHHHHHHHH--HHHHHHHHHHHHH-HHHHHS-SEEEETTEEEEE-SS-EEEEEGGG--EEEEEEE-TTSEEEEEEESSSEEEEEEEGGGHHHHHHHHHHHHHHTT--SHHHHHHHHHHHHT--

Radius of gyration: 24.41 Å; chains: 1; bounding box: 55×42×72 Å